Protein AF-A0A1G2BIF2-F1 (afdb_monomer)

Nearest PDB structures (foldseek):
  5l8s-assembly2_D  TM=5.650E-01  e=4.204E-05  Sporosarcina psychrophila
  8qca-assembly1_D  TM=4.267E-01  e=1.981E-03  Saccharomyces cerevisiae
  1sq9-assembly1_A  TM=4.828E-01  e=1.558E-02  Saccharomyces cerevisiae
  8qca-assembly1_C  TM=4.225E-01  e=1.065E-02  Saccharomyces cerevisiae
  8u8b-assembly1_B  TM=2.816E-01  e=3.433E-01  Homo sapiens

Mean predicted aligned error: 4.25 Å

Radius of gyration: 18.84 Å; Cα contacts (8 Å, |Δi|>4): 670; chains: 1; bounding box: 48×39×50 Å

Secondary structure (DSSP, 8-state):
----------GGGT-EEE--SSSS--B-TTS-EEEEEEES--SSPPPTT--EEEEEEETTSTT--EEEEEESS--TTTTT--EEETTTTEEEEEEEETTEEEEEEEETTT--EEEESS--SEE-TTSSEEEE--HHHHHHHSTTTS-SSS--TTTT-SS-SS-EEEEEETTT--EEEEEEHHHHHHTS-HHHHGGGGGS-EEEEEEEEEE-TTSSEEEEEEEEEETTS---TTSEEEEEEETTT--EEEEEES-EEEEEEETTEEEEEETTEEEEEETT--

Structure (mmCIF, N/CA/C/O backbone):
data_AF-A0A1G2BIF2-F1
#
_entry.id   AF-A0A1G2BIF2-F1
#
loop_
_atom_site.group_PDB
_atom_site.id
_atom_site.type_symbol
_atom_site.label_atom_id
_atom_site.label_alt_id
_atom_site.label_comp_id
_atom_site.label_asym_id
_atom_site.label_entity_id
_atom_site.label_seq_id
_atom_site.pdbx_PDB_ins_code
_atom_site.Cartn_x
_atom_site.Cartn_y
_atom_site.Cartn_z
_atom_site.occupancy
_atom_site.B_iso_or_equiv
_atom_site.auth_seq_id
_atom_site.auth_comp_id
_atom_site.auth_asym_id
_atom_site.auth_atom_id
_atom_site.pdbx_PDB_model_num
ATOM 1 N N . MET A 1 1 ? 8.463 20.947 23.575 1.00 77.69 1 MET A N 1
ATOM 2 C CA . MET A 1 1 ? 9.031 19.709 24.151 1.00 77.69 1 MET A CA 1
ATOM 3 C C . MET A 1 1 ? 8.093 18.575 23.771 1.00 77.69 1 MET A C 1
ATOM 5 O O . MET A 1 1 ? 6.897 18.738 23.969 1.00 77.69 1 MET A O 1
ATOM 9 N N . TRP A 1 2 ? 8.586 17.506 23.148 1.00 86.69 2 TRP A N 1
ATOM 10 C CA . TRP A 1 2 ? 7.758 16.339 22.820 1.00 86.69 2 TRP A CA 1
ATOM 11 C C . TRP A 1 2 ? 7.626 15.452 24.060 1.00 86.69 2 TRP A C 1
ATOM 13 O O . TRP A 1 2 ? 8.604 15.290 24.787 1.00 86.69 2 TRP A O 1
ATOM 23 N N . SER A 1 3 ? 6.444 14.888 24.304 1.00 89.75 3 SER A N 1
ATOM 24 C CA . SER A 1 3 ? 6.224 13.888 25.351 1.00 89.75 3 SER A CA 1
ATOM 25 C C . SER A 1 3 ? 5.872 12.543 24.724 1.00 89.75 3 SER A C 1
ATOM 27 O O . SER A 1 3 ? 5.243 12.473 23.668 1.00 89.75 3 SER A O 1
ATOM 29 N N . ILE A 1 4 ? 6.309 11.464 25.368 1.00 91.88 4 ILE A N 1
ATOM 30 C CA . ILE A 1 4 ? 5.980 10.097 24.967 1.00 91.88 4 ILE A CA 1
ATOM 31 C C . ILE A 1 4 ? 4.915 9.587 25.931 1.00 91.88 4 ILE A C 1
ATOM 33 O O . ILE A 1 4 ? 5.113 9.608 27.146 1.00 91.88 4 ILE A O 1
ATOM 37 N N . LYS A 1 5 ? 3.791 9.119 25.387 1.00 91.19 5 LYS A N 1
ATOM 38 C CA . LYS A 1 5 ? 2.694 8.527 26.153 1.00 91.19 5 LYS A CA 1
ATOM 39 C C . LYS A 1 5 ? 2.459 7.100 25.672 1.00 91.19 5 LYS A C 1
ATOM 41 O O . LYS A 1 5 ? 2.207 6.879 24.491 1.00 91.19 5 LYS A O 1
ATOM 46 N N . LYS A 1 6 ? 2.507 6.134 26.591 1.00 92.69 6 LYS A N 1
ATOM 47 C CA . LYS A 1 6 ? 2.018 4.775 26.331 1.00 92.69 6 LYS A CA 1
ATOM 48 C C . LYS A 1 6 ? 0.486 4.811 26.275 1.00 92.69 6 LYS A C 1
ATOM 50 O O . LYS A 1 6 ? -0.129 5.436 27.135 1.00 92.69 6 LYS A O 1
ATOM 55 N N . ILE A 1 7 ? -0.106 4.164 25.273 1.00 93.50 7 ILE A N 1
ATOM 56 C CA . ILE A 1 7 ? -1.569 4.098 25.096 1.00 93.50 7 ILE A CA 1
ATOM 57 C C . ILE A 1 7 ? -2.128 2.675 25.203 1.00 93.50 7 ILE A C 1
ATOM 59 O O . ILE A 1 7 ? -3.317 2.518 25.450 1.00 93.50 7 ILE A O 1
ATOM 63 N N . THR A 1 8 ? -1.278 1.654 25.072 1.00 92.88 8 THR A N 1
ATOM 64 C CA . THR A 1 8 ? -1.656 0.243 25.211 1.00 92.88 8 THR A CA 1
ATOM 65 C C . THR A 1 8 ? -0.560 -0.560 25.906 1.00 92.88 8 THR A C 1
ATOM 67 O O . THR A 1 8 ? 0.633 -0.366 25.647 1.00 92.88 8 THR A O 1
ATOM 70 N N . HIS A 1 9 ? -0.978 -1.531 26.699 1.00 90.81 9 HIS A N 1
ATOM 71 C CA . HIS A 1 9 ? -0.245 -2.694 27.159 1.00 90.81 9 HIS A CA 1
ATOM 72 C C . HIS A 1 9 ? -0.667 -3.901 26.317 1.00 90.81 9 HIS A C 1
ATOM 74 O O . HIS A 1 9 ? -1.662 -3.870 25.596 1.00 90.81 9 HIS A O 1
ATOM 80 N N . GLY A 1 10 ? 0.113 -4.974 26.367 1.00 79.44 10 GLY A N 1
ATOM 81 C CA . GLY A 1 10 ? -0.303 -6.215 25.720 1.00 79.44 10 GLY A CA 1
ATOM 82 C C . GLY A 1 10 ? 0.826 -7.199 25.471 1.00 79.44 10 GLY A C 1
ATOM 83 O O . GLY A 1 10 ? 0.594 -8.400 25.516 1.00 79.44 10 GLY A O 1
ATOM 84 N N . THR A 1 11 ? 2.068 -6.737 25.315 1.00 73.12 11 THR A N 1
ATOM 85 C CA . THR A 1 11 ? 3.225 -7.618 25.078 1.00 73.12 11 THR A CA 1
ATOM 86 C C . THR A 1 11 ? 3.373 -8.698 26.161 1.00 73.12 11 THR A C 1
ATOM 88 O O . THR A 1 11 ? 3.693 -9.838 25.845 1.00 73.12 11 THR A O 1
ATOM 91 N N . GLU A 1 12 ? 3.073 -8.363 27.420 1.00 75.19 12 GLU A N 1
ATOM 92 C CA . GLU A 1 12 ? 3.113 -9.279 28.576 1.00 75.19 12 GLU A CA 1
ATOM 93 C C . GLU A 1 12 ? 1.963 -10.303 28.593 1.00 75.19 12 GLU A C 1
ATOM 95 O O . GLU A 1 12 ? 2.054 -11.330 29.256 1.00 75.19 12 GLU A O 1
ATOM 100 N N . GLN A 1 13 ? 0.893 -10.051 27.836 1.00 82.81 13 GLN A N 1
ATOM 101 C CA . GLN A 1 13 ? -0.296 -10.905 27.728 1.00 82.81 13 GLN A CA 1
ATOM 102 C C . GLN A 1 13 ? -0.389 -11.601 26.362 1.00 82.81 13 GLN A C 1
ATOM 104 O O . GLN A 1 13 ? -1.453 -12.093 25.992 1.00 82.81 13 GLN A O 1
ATOM 109 N N . ASN A 1 14 ? 0.704 -11.620 25.588 1.00 87.06 14 ASN A N 1
ATOM 110 C CA . ASN A 1 14 ? 0.704 -12.047 24.187 1.00 87.06 14 ASN A CA 1
ATOM 111 C C . ASN A 1 14 ? -0.370 -11.312 23.364 1.00 87.06 14 ASN A C 1
ATOM 113 O O . ASN A 1 14 ? -1.122 -11.927 22.620 1.00 87.06 14 ASN A O 1
ATOM 117 N N . GLN A 1 15 ? -0.468 -9.994 23.517 1.00 91.62 15 GLN A N 1
ATOM 118 C CA . GLN A 1 15 ? -1.297 -9.103 22.707 1.00 91.62 15 GLN A CA 1
ATOM 119 C C . GLN A 1 15 ? -0.404 -8.023 22.097 1.00 91.62 15 GLN A C 1
ATOM 121 O O . GLN A 1 15 ? -0.083 -7.009 22.715 1.00 91.62 15 GLN A O 1
ATOM 126 N N . TYR A 1 16 ? 0.042 -8.252 20.871 1.00 93.94 16 TYR A N 1
ATOM 127 C CA . TYR A 1 16 ? 0.935 -7.332 20.180 1.00 93.94 16 TYR A CA 1
ATOM 128 C C . TYR A 1 16 ? 0.113 -6.350 19.358 1.00 93.94 16 TYR A C 1
ATOM 130 O O . TYR A 1 16 ? -0.639 -6.766 18.477 1.00 93.94 16 TYR A O 1
ATOM 138 N N . HIS A 1 17 ? 0.283 -5.059 19.639 1.00 94.50 17 HIS A N 1
ATOM 139 C CA . HIS A 1 17 ? -0.362 -3.965 18.921 1.00 94.50 17 HIS A CA 1
ATOM 140 C C . HIS A 1 17 ? 0.651 -3.265 18.019 1.00 94.50 17 HIS A C 1
ATOM 142 O O . HIS A 1 17 ? 1.748 -2.924 18.464 1.00 94.50 17 HIS A O 1
ATOM 148 N N . TRP A 1 18 ? 0.294 -3.028 16.758 1.00 94.12 18 TRP A N 1
ATOM 149 C CA . TRP A 1 18 ? 1.115 -2.230 15.849 1.00 94.12 18 TRP A CA 1
ATOM 150 C C . TRP A 1 18 ? 0.266 -1.577 14.761 1.00 94.12 18 TRP A C 1
ATOM 152 O O . TRP A 1 18 ? -0.827 -2.034 14.429 1.00 94.12 18 TRP A O 1
ATOM 162 N N . HIS A 1 19 ? 0.797 -0.517 14.164 1.00 92.25 19 HIS A N 1
ATOM 163 C CA . HIS A 1 19 ? 0.352 -0.049 12.857 1.00 92.25 19 HIS A CA 1
ATOM 164 C C . HIS A 1 19 ? 1.461 -0.304 11.839 1.00 92.25 19 HIS A C 1
ATOM 166 O O . HIS A 1 19 ? 2.586 -0.668 12.186 1.00 92.25 19 HIS A O 1
ATOM 172 N N . SER A 1 20 ? 1.144 -0.150 10.563 1.00 84.94 20 SER A N 1
ATOM 173 C CA . SER A 1 20 ? 2.075 -0.483 9.494 1.00 84.94 20 SER A CA 1
ATOM 174 C C . SER A 1 20 ? 2.435 0.723 8.657 1.00 84.94 20 SER A C 1
ATOM 176 O O . SER A 1 20 ? 1.609 1.609 8.474 1.00 84.94 20 SER A O 1
ATOM 178 N N . TYR A 1 21 ? 3.665 0.701 8.140 1.00 79.88 21 TYR A N 1
ATOM 179 C CA . TYR A 1 21 ? 4.260 1.734 7.294 1.00 79.88 21 TYR A CA 1
ATOM 180 C C . TYR A 1 21 ? 4.287 3.163 7.866 1.00 79.88 21 TYR A C 1
ATOM 182 O O . TYR A 1 21 ? 3.562 3.534 8.784 1.00 79.88 21 TYR A O 1
ATOM 190 N N . TYR A 1 22 ? 5.212 3.967 7.347 1.00 72.12 22 TYR A N 1
ATOM 191 C CA . TYR A 1 22 ? 5.455 5.343 7.786 1.00 72.12 22 TYR A CA 1
ATOM 192 C C . TYR A 1 22 ? 4.862 6.320 6.762 1.00 72.12 22 TYR A C 1
ATOM 194 O O . TYR A 1 22 ? 5.584 6.895 5.962 1.00 72.12 22 TYR A O 1
ATOM 202 N N . ASP A 1 23 ? 3.540 6.447 6.702 1.00 82.06 23 ASP A N 1
ATOM 203 C CA . ASP A 1 23 ? 2.821 7.323 5.744 1.00 82.06 23 ASP A CA 1
ATOM 204 C C . ASP A 1 23 ? 1.327 7.010 5.656 1.00 82.06 23 ASP A C 1
ATOM 206 O O . ASP A 1 23 ? 0.583 7.784 5.057 1.00 82.06 23 ASP A O 1
ATOM 210 N N . LEU A 1 24 ? 0.871 5.903 6.242 1.00 90.25 24 LEU A N 1
ATOM 211 C CA . LEU A 1 24 ? -0.554 5.632 6.330 1.00 90.25 24 LEU A CA 1
ATOM 212 C C . LEU A 1 24 ? -1.218 6.588 7.336 1.00 90.25 24 LEU A C 1
ATOM 214 O O . LEU A 1 24 ? -0.700 6.766 8.444 1.00 90.25 24 LEU A O 1
ATOM 218 N N . PRO A 1 25 ? -2.368 7.194 6.991 1.00 93.12 25 PRO A N 1
ATOM 219 C CA . PRO A 1 25 ? -3.141 8.006 7.922 1.00 93.12 25 PRO A CA 1
ATOM 220 C C . PRO A 1 25 ? -3.768 7.103 8.992 1.00 93.12 25 PRO A C 1
ATOM 222 O O . PRO A 1 25 ? -4.869 6.587 8.830 1.00 93.12 25 PRO A O 1
ATOM 225 N N . VAL A 1 26 ? -3.043 6.870 10.088 1.00 95.06 26 VAL A N 1
ATOM 226 C CA . VAL A 1 26 ? -3.487 5.993 11.189 1.00 95.06 26 VAL A CA 1
ATOM 227 C C . VAL A 1 26 ? -4.333 6.712 12.236 1.00 95.06 26 VAL A C 1
ATOM 229 O O . VAL A 1 26 ? -5.011 6.057 13.020 1.00 95.06 26 VAL A O 1
ATOM 232 N N . PHE A 1 27 ? -4.342 8.042 12.223 1.00 95.56 27 PHE A N 1
ATOM 233 C CA . PHE A 1 27 ? -5.193 8.865 13.076 1.00 95.56 27 PHE A CA 1
ATOM 234 C C . PHE A 1 27 ? -6.451 9.315 12.337 1.00 95.56 27 PHE A C 1
ATOM 236 O O . PHE A 1 27 ? -6.392 9.666 11.157 1.00 95.56 27 PHE A O 1
ATOM 243 N N . ASN A 1 28 ? -7.571 9.386 13.056 1.00 96.00 28 ASN A N 1
ATOM 244 C CA . ASN A 1 28 ? -8.731 10.128 12.576 1.00 96.00 28 ASN A CA 1
ATOM 245 C C . ASN A 1 28 ? -8.435 11.640 12.513 1.00 96.00 28 ASN A C 1
ATOM 247 O O . ASN A 1 28 ? -7.448 12.123 13.067 1.00 96.00 28 ASN A O 1
ATOM 251 N N . ALA A 1 29 ? -9.327 12.415 11.887 1.00 93.19 29 ALA A N 1
ATOM 252 C CA . ALA A 1 29 ? -9.141 13.862 11.719 1.00 93.19 29 ALA A CA 1
ATOM 253 C C . ALA A 1 29 ? -8.947 14.621 13.051 1.00 93.19 29 ALA A C 1
ATOM 255 O O . ALA A 1 29 ? -8.199 15.592 13.107 1.00 93.19 29 ALA A O 1
ATOM 256 N N . ALA A 1 30 ? -9.571 14.149 14.136 1.00 94.62 30 ALA A N 1
ATOM 257 C CA . ALA A 1 30 ? -9.435 14.728 15.475 1.00 94.62 30 ALA A CA 1
ATOM 258 C C . ALA A 1 30 ? -8.146 14.308 16.215 1.00 94.62 30 ALA A C 1
ATOM 260 O O . ALA A 1 30 ? -7.927 14.745 17.341 1.00 94.62 30 ALA A O 1
ATOM 261 N N . SER A 1 31 ? -7.302 13.455 15.620 1.00 94.62 31 SER A N 1
ATOM 262 C CA . SER A 1 31 ? -6.091 12.897 16.246 1.00 94.62 31 SER A CA 1
ATOM 263 C C . SER A 1 31 ? -6.343 12.196 17.590 1.00 94.62 31 SER A C 1
ATOM 265 O O . SER A 1 31 ? -5.503 12.213 18.487 1.00 94.62 31 SER A O 1
ATOM 267 N N . GLN A 1 32 ? -7.511 11.570 17.731 1.00 95.56 32 GLN A N 1
ATOM 268 C CA . GLN A 1 32 ? -7.946 10.902 18.959 1.00 95.56 32 GLN A CA 1
ATOM 269 C C . GLN A 1 32 ? -7.968 9.382 18.808 1.00 95.56 32 GLN A C 1
ATOM 271 O O . GLN A 1 32 ? -7.606 8.655 19.729 1.00 95.56 32 GLN A O 1
ATOM 276 N N . LEU A 1 33 ? -8.429 8.907 17.656 1.00 97.50 33 LEU A N 1
ATOM 277 C CA . LEU A 1 33 ? -8.606 7.490 17.386 1.00 97.50 33 LEU A CA 1
ATOM 278 C C . LEU A 1 33 ? -7.486 7.011 16.471 1.00 97.50 33 LEU A C 1
ATOM 280 O O . LEU A 1 33 ? -7.278 7.586 15.400 1.00 97.50 33 LEU A O 1
ATOM 284 N N . VAL A 1 34 ? -6.790 5.957 16.886 1.00 97.12 34 VAL A N 1
ATOM 285 C CA . VAL A 1 34 ? -5.732 5.302 16.115 1.00 97.12 34 VAL A CA 1
ATOM 286 C C . VAL A 1 34 ? -6.252 3.974 15.590 1.00 97.12 34 VAL A C 1
ATOM 288 O O . VAL A 1 34 ? -6.653 3.129 16.385 1.00 97.12 34 VAL A O 1
ATOM 291 N N . VAL A 1 35 ? -6.218 3.766 14.272 1.00 97.69 35 VAL A N 1
ATOM 292 C CA . VAL A 1 35 ? -6.412 2.424 13.707 1.00 97.69 35 VAL A CA 1
ATOM 293 C C . VAL A 1 35 ? -5.124 1.625 13.875 1.00 97.69 35 VAL A C 1
ATOM 295 O O . VAL A 1 35 ? -4.031 2.086 13.536 1.00 97.69 35 VAL A O 1
ATOM 298 N N . ALA A 1 36 ? -5.252 0.417 14.403 1.00 97.06 36 ALA A N 1
ATOM 299 C CA . ALA A 1 36 ? -4.139 -0.479 14.655 1.00 97.06 36 ALA A CA 1
ATOM 300 C C . ALA A 1 36 ? -4.540 -1.937 14.405 1.00 97.06 36 ALA A C 1
ATOM 302 O O . ALA A 1 36 ? -5.689 -2.271 14.109 1.00 97.06 36 ALA A O 1
ATOM 303 N N . GLN A 1 37 ? -3.546 -2.808 14.501 1.00 97.00 37 GLN A N 1
ATOM 304 C CA . GLN A 1 37 ? -3.674 -4.247 14.342 1.00 97.00 37 GLN A CA 1
ATOM 305 C C . GLN A 1 37 ? -3.295 -4.938 15.643 1.00 97.00 37 GLN A C 1
ATOM 307 O O . GLN A 1 37 ? -2.407 -4.457 16.352 1.00 97.00 37 GLN A O 1
ATOM 312 N N . ARG A 1 38 ? -3.945 -6.067 15.935 1.00 96.25 38 ARG A N 1
ATOM 313 C CA . ARG A 1 38 ? -3.646 -6.901 17.101 1.00 96.25 38 ARG A CA 1
ATOM 314 C C . ARG A 1 38 ? -3.470 -8.361 16.713 1.00 96.25 38 ARG A C 1
ATOM 316 O O . ARG A 1 38 ? -4.230 -8.900 15.912 1.00 96.25 38 ARG A O 1
ATOM 323 N N . VAL A 1 39 ? -2.463 -9.004 17.296 1.00 95.75 39 VAL A N 1
ATOM 324 C CA . VAL A 1 39 ? -2.165 -10.429 17.101 1.00 95.75 39 VAL A CA 1
ATOM 325 C C . VAL A 1 39 ? -1.633 -11.036 18.391 1.00 95.75 39 VAL A C 1
ATOM 327 O O . VAL A 1 39 ? -1.097 -10.322 19.238 1.00 95.75 39 VAL A O 1
ATOM 330 N N . ASN A 1 40 ? -1.768 -12.353 18.535 1.00 94.31 40 ASN A N 1
ATOM 331 C CA . ASN A 1 40 ? -1.395 -13.080 19.746 1.00 94.31 40 ASN A CA 1
ATOM 332 C C . ASN A 1 40 ? -0.126 -13.936 19.634 1.00 94.31 40 ASN A C 1
ATOM 334 O O . ASN A 1 40 ? 0.127 -14.806 20.465 1.00 94.31 40 ASN A O 1
ATOM 338 N N . PHE A 1 41 ? 0.682 -13.700 18.604 1.00 92.50 41 PHE A N 1
ATOM 339 C CA . PHE A 1 41 ? 1.951 -14.387 18.399 1.00 92.50 41 PHE A CA 1
ATOM 340 C C . PHE A 1 41 ? 2.985 -13.438 17.790 1.00 92.50 41 PHE A C 1
ATOM 342 O O . PHE A 1 41 ? 2.635 -12.422 17.199 1.00 92.50 41 PHE A O 1
ATOM 349 N N . ALA A 1 42 ? 4.264 -13.790 17.887 1.00 89.81 42 ALA A N 1
ATOM 350 C CA . ALA A 1 42 ? 5.364 -13.036 17.290 1.00 89.81 42 ALA A CA 1
ATOM 351 C C . ALA A 1 42 ? 6.466 -13.983 16.780 1.00 89.81 42 ALA A C 1
ATOM 353 O O . ALA A 1 42 ? 6.373 -15.202 16.923 1.00 89.81 42 ALA A O 1
ATOM 354 N N . ASN A 1 43 ? 7.521 -13.419 16.184 1.00 88.38 43 ASN A N 1
ATOM 355 C CA . ASN A 1 43 ? 8.776 -14.112 15.845 1.00 88.38 43 ASN A CA 1
ATOM 356 C C . ASN A 1 43 ? 8.692 -15.235 14.797 1.00 88.38 43 ASN A C 1
ATOM 358 O O . ASN A 1 43 ? 9.588 -16.069 14.697 1.00 88.38 43 ASN A O 1
ATOM 362 N N . ARG A 1 44 ? 7.661 -15.235 13.952 1.00 92.50 44 ARG A N 1
ATOM 363 C CA . ARG A 1 44 ? 7.578 -16.119 12.781 1.00 92.50 44 ARG A CA 1
ATOM 364 C C . ARG A 1 44 ? 6.923 -15.415 11.607 1.00 92.50 44 ARG A C 1
ATOM 366 O O . ARG A 1 44 ? 6.271 -14.391 11.778 1.00 92.50 44 ARG A O 1
ATOM 373 N N . ARG A 1 45 ? 7.078 -15.960 10.402 1.00 90.69 45 ARG A N 1
ATOM 374 C CA . ARG A 1 45 ? 6.370 -15.436 9.226 1.00 90.69 45 ARG A CA 1
ATOM 375 C C . ARG A 1 45 ? 4.869 -15.745 9.323 1.00 90.69 45 ARG A C 1
ATOM 377 O O . ARG A 1 45 ? 4.532 -16.817 9.834 1.00 90.69 45 ARG A O 1
ATOM 384 N N . PRO A 1 46 ? 3.999 -14.848 8.823 1.00 93.75 46 PRO A N 1
ATOM 385 C CA . PRO A 1 46 ? 2.590 -15.159 8.648 1.00 93.75 46 PRO A CA 1
ATOM 386 C C . PRO A 1 46 ? 2.413 -16.314 7.658 1.00 93.75 46 PRO A C 1
ATOM 388 O O . PRO A 1 46 ? 3.067 -16.342 6.609 1.00 93.75 46 PRO A O 1
ATOM 391 N N . VAL A 1 47 ? 1.538 -17.250 7.998 1.00 95.69 47 VAL A N 1
ATOM 392 C CA . VAL A 1 47 ? 1.038 -18.317 7.127 1.00 95.69 47 VAL A CA 1
ATOM 393 C C . VAL A 1 47 ? -0.385 -17.971 6.668 1.00 95.69 47 VAL A C 1
ATOM 395 O O . VAL A 1 47 ? -1.010 -17.087 7.256 1.00 95.69 47 VAL A O 1
ATOM 398 N N . PRO A 1 48 ? -0.913 -18.606 5.607 1.00 96.06 48 PRO A N 1
ATOM 399 C CA . PRO A 1 48 ? -2.219 -18.248 5.046 1.00 96.06 48 PRO A CA 1
ATOM 400 C C . PRO A 1 48 ? -3.381 -18.244 6.056 1.00 96.06 48 PRO A C 1
ATOM 402 O O . PRO A 1 48 ? -4.322 -17.461 5.914 1.00 96.06 48 PRO A O 1
ATOM 405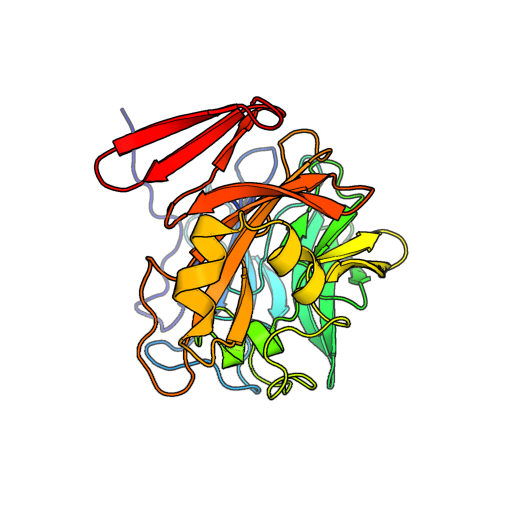 N N . GLU A 1 49 ? -3.335 -19.123 7.052 1.00 95.75 49 GLU A N 1
ATOM 406 C CA . GLU A 1 49 ? -4.384 -19.324 8.053 1.00 95.75 49 GLU A CA 1
ATOM 407 C C . GLU A 1 49 ? -4.346 -18.276 9.171 1.00 95.75 49 GLU A C 1
ATOM 409 O O . GLU A 1 49 ? -5.334 -18.115 9.892 1.00 95.75 49 GLU A O 1
ATOM 414 N N . ASP A 1 50 ? -3.232 -17.551 9.307 1.00 96.69 50 ASP A N 1
ATOM 415 C CA . ASP A 1 50 ? -3.078 -16.557 10.356 1.00 96.69 50 ASP A CA 1
ATOM 416 C C . ASP A 1 50 ? -3.998 -15.368 10.140 1.00 96.69 50 ASP A C 1
ATOM 418 O O . ASP A 1 50 ? -4.057 -14.765 9.063 1.00 96.69 50 ASP A O 1
ATOM 422 N N . LYS A 1 51 ? -4.637 -14.964 11.232 1.00 96.94 51 LYS A N 1
ATOM 423 C CA . LYS A 1 51 ? -5.482 -13.783 11.281 1.00 96.94 51 LYS A CA 1
ATOM 424 C C . LYS A 1 51 ? -4.900 -12.756 12.225 1.00 96.94 51 LYS A C 1
ATOM 426 O O . LYS A 1 51 ? -4.299 -13.095 13.243 1.00 96.94 51 LYS A O 1
ATOM 431 N N . ILE A 1 52 ? -5.166 -11.507 11.897 1.00 97.88 52 ILE A N 1
ATOM 432 C CA . ILE A 1 52 ? -4.980 -10.373 12.789 1.00 97.88 52 ILE A CA 1
ATOM 433 C C . ILE A 1 52 ? -6.323 -9.700 13.003 1.00 97.88 52 ILE A C 1
ATOM 435 O O . ILE A 1 52 ? -7.202 -9.750 12.139 1.00 97.88 52 ILE A O 1
ATOM 439 N N . GLU A 1 53 ? -6.476 -9.055 14.144 1.00 98.19 53 GLU A N 1
ATOM 440 C CA . GLU A 1 53 ? -7.600 -8.166 14.385 1.00 98.19 53 GLU A CA 1
ATOM 441 C C . GLU A 1 53 ? -7.261 -6.771 13.879 1.00 98.19 53 GLU A C 1
ATOM 443 O O . GLU A 1 53 ? -6.125 -6.315 14.012 1.00 98.19 53 GLU A O 1
ATOM 448 N N . ILE A 1 54 ? -8.263 -6.093 13.332 1.00 98.50 54 ILE A N 1
ATOM 449 C CA . ILE A 1 54 ? -8.223 -4.665 13.041 1.00 98.50 54 ILE A CA 1
ATOM 450 C C . ILE A 1 54 ? -9.074 -3.978 14.097 1.00 98.50 54 ILE A C 1
ATOM 452 O O . ILE A 1 54 ? -10.209 -4.394 14.351 1.00 98.50 54 ILE A O 1
ATOM 456 N N . GLY A 1 55 ? -8.528 -2.941 14.718 1.00 97.94 55 GLY A N 1
ATOM 457 C CA . GLY A 1 55 ? -9.209 -2.240 15.792 1.00 97.94 55 GLY A CA 1
ATOM 458 C C . GLY A 1 55 ? -8.809 -0.784 15.923 1.00 97.94 55 GLY A C 1
ATOM 459 O O . GLY A 1 55 ? -7.939 -0.285 15.205 1.00 97.94 55 GLY A O 1
ATOM 460 N N . ILE A 1 56 ? -9.490 -0.114 16.844 1.00 98.06 56 ILE A N 1
ATOM 461 C CA . ILE A 1 56 ? -9.337 1.303 17.144 1.00 98.06 56 ILE A CA 1
ATOM 462 C C . ILE A 1 56 ? -8.916 1.461 18.602 1.00 98.06 56 ILE A C 1
ATOM 464 O O . ILE A 1 56 ? -9.470 0.821 19.495 1.00 98.06 56 ILE A O 1
ATOM 468 N N . ILE A 1 57 ? -7.942 2.338 18.829 1.00 97.62 57 ILE A N 1
ATOM 469 C CA . ILE A 1 57 ? -7.469 2.759 20.148 1.00 97.62 57 ILE A CA 1
ATOM 470 C C . ILE A 1 57 ? -7.842 4.236 20.330 1.00 97.62 57 ILE A C 1
ATOM 472 O O . ILE A 1 57 ? -7.476 5.063 19.493 1.00 97.62 57 ILE A O 1
ATOM 476 N N . ASP A 1 58 ? -8.528 4.593 21.417 1.00 97.38 58 ASP A N 1
ATOM 477 C CA . ASP A 1 58 ? -8.691 5.988 21.848 1.00 97.38 58 ASP A CA 1
ATOM 478 C C . ASP A 1 58 ? -7.475 6.394 22.691 1.00 97.38 58 ASP A C 1
ATOM 480 O O . ASP A 1 58 ? -7.266 5.905 23.801 1.00 97.38 58 ASP A O 1
ATOM 484 N N . VAL A 1 59 ? -6.666 7.335 22.196 1.00 96.06 59 VAL A N 1
A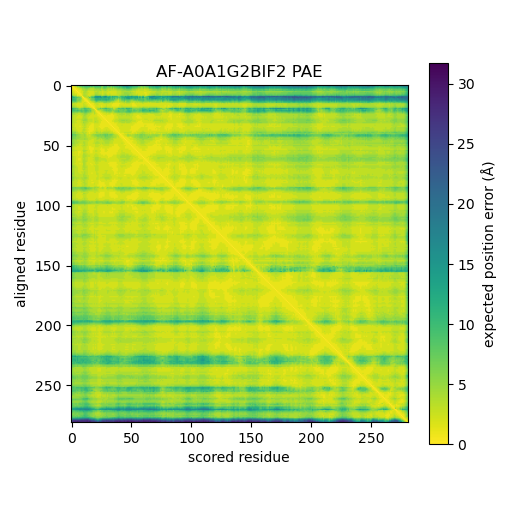TOM 485 C CA . VAL A 1 59 ? -5.424 7.772 22.866 1.00 96.06 59 VAL A CA 1
ATOM 486 C C . VAL A 1 59 ? -5.648 8.433 24.231 1.00 96.06 59 VAL A C 1
ATOM 488 O O . VAL A 1 59 ? -4.693 8.664 24.988 1.00 96.06 59 VAL A O 1
ATOM 491 N N . ARG A 1 60 ? -6.894 8.774 24.568 1.00 95.56 60 ARG A N 1
ATOM 492 C CA . ARG A 1 60 ? -7.279 9.338 25.867 1.00 95.56 60 ARG A CA 1
ATOM 493 C C . ARG A 1 60 ? -7.541 8.247 26.904 1.00 95.56 60 ARG A C 1
ATOM 495 O O . ARG A 1 60 ? -7.400 8.531 28.090 1.00 95.56 60 ARG A O 1
ATOM 502 N N . GLN A 1 61 ? -7.825 7.019 26.473 1.00 96.19 61 GLN A N 1
ATOM 503 C CA . GLN A 1 61 ? -8.122 5.881 27.335 1.00 96.19 61 GLN A CA 1
ATOM 504 C C . GLN A 1 61 ? -7.037 4.805 27.200 1.00 96.19 61 GLN A C 1
ATOM 506 O O . GLN A 1 61 ? -6.927 4.140 26.169 1.00 96.19 61 GLN A O 1
ATOM 511 N N . MET A 1 62 ? -6.250 4.628 28.266 1.00 94.44 62 MET A N 1
ATOM 512 C CA . MET A 1 62 ? -5.249 3.559 28.351 1.00 94.44 62 MET A CA 1
ATOM 513 C C . MET A 1 62 ? -5.913 2.198 28.116 1.00 94.44 62 MET A C 1
ATOM 515 O O . MET A 1 62 ? -6.977 1.934 28.674 1.00 94.44 62 MET A O 1
ATOM 519 N N . ASP A 1 63 ? -5.275 1.359 27.304 1.00 93.25 63 ASP A N 1
ATOM 520 C CA . ASP A 1 63 ? -5.705 -0.012 26.998 1.00 93.25 63 ASP A CA 1
ATOM 521 C C . ASP A 1 63 ? -7.075 -0.114 26.311 1.00 93.25 63 ASP A C 1
ATOM 523 O O . ASP A 1 63 ? -7.681 -1.186 26.273 1.00 93.25 63 ASP A O 1
ATOM 527 N N . SER A 1 64 ? -7.565 0.984 25.725 1.00 95.62 64 SER A N 1
ATOM 528 C CA . SER A 1 64 ? -8.751 0.928 24.874 1.00 95.62 64 SER A CA 1
ATOM 529 C C . SER A 1 64 ? -8.481 0.098 23.618 1.00 95.62 64 SER A C 1
ATOM 531 O O . SER A 1 64 ? -7.452 0.240 22.955 1.00 95.62 64 SER A O 1
ATOM 533 N N . TRP A 1 65 ? -9.425 -0.781 23.290 1.00 96.69 65 TRP A N 1
ATOM 534 C CA . TRP A 1 65 ? -9.406 -1.556 22.059 1.00 96.69 65 TRP A CA 1
ATOM 535 C C . TRP A 1 65 ? -10.827 -1.872 21.612 1.00 96.69 65 TRP A C 1
ATOM 537 O O . TRP A 1 65 ? -11.522 -2.686 22.223 1.00 96.69 65 TRP A O 1
ATOM 547 N N . GLU A 1 66 ? -11.240 -1.261 20.511 1.00 97.25 66 GLU A N 1
ATOM 548 C CA . GLU A 1 66 ? -12.479 -1.590 19.821 1.00 97.25 66 GLU A CA 1
ATOM 549 C C . GLU A 1 66 ? -12.150 -2.407 18.572 1.00 97.25 66 GLU A C 1
ATOM 551 O O . GLU A 1 66 ? -11.551 -1.901 17.624 1.00 97.25 66 GLU A O 1
ATOM 556 N N . LYS A 1 67 ? -12.518 -3.691 18.560 1.00 97.62 67 LYS A N 1
ATOM 557 C CA . LYS A 1 67 ? -12.340 -4.546 17.382 1.00 97.62 67 LYS A CA 1
ATOM 558 C C . LYS A 1 67 ? -13.390 -4.189 16.330 1.00 97.62 67 LYS A C 1
ATOM 560 O O . LYS A 1 67 ? -14.578 -4.366 16.578 1.00 97.62 67 LYS A O 1
ATOM 565 N N . ILE A 1 68 ? -12.940 -3.798 15.139 1.00 97.94 68 ILE A N 1
ATOM 566 C CA . ILE A 1 68 ? -13.814 -3.476 13.997 1.00 97.94 68 ILE A CA 1
ATOM 567 C C . ILE A 1 68 ? -13.790 -4.547 12.903 1.00 97.94 68 ILE A C 1
ATOM 569 O O . ILE A 1 68 ? -14.641 -4.561 12.018 1.00 97.94 68 ILE A O 1
ATOM 573 N N . GLY A 1 69 ? -12.817 -5.459 12.938 1.00 97.81 69 GLY A N 1
ATOM 574 C CA . GLY A 1 69 ? -12.728 -6.527 11.954 1.00 97.81 69 GLY A CA 1
ATOM 575 C C . GLY A 1 69 ? -11.525 -7.438 12.137 1.00 97.81 69 GLY A C 1
ATOM 576 O O . GLY A 1 69 ? -10.803 -7.384 13.133 1.00 97.81 69 GLY A O 1
ATOM 577 N N . GLU A 1 70 ? -11.313 -8.290 11.142 1.00 98.31 70 GLU A N 1
ATOM 578 C CA . GLU A 1 70 ? -10.156 -9.176 11.041 1.00 98.31 70 GLU A CA 1
ATOM 579 C C . GLU A 1 70 ? -9.552 -9.085 9.638 1.00 98.31 70 GLU A C 1
ATOM 581 O O . GLU A 1 70 ? -10.190 -8.601 8.695 1.00 98.31 70 GLU A O 1
ATOM 586 N N . SER A 1 71 ? -8.319 -9.567 9.503 1.00 98.38 71 SER A N 1
ATOM 587 C CA . SER A 1 71 ? -7.665 -9.740 8.213 1.00 98.38 71 SER A CA 1
ATOM 588 C C . SER A 1 71 ? -6.820 -11.007 8.152 1.00 98.38 71 SER A C 1
ATOM 590 O O . SER A 1 71 ? -6.081 -11.325 9.083 1.00 98.38 71 SER A O 1
ATOM 592 N N . ARG A 1 72 ? -6.895 -11.699 7.013 1.00 98.31 72 ARG A N 1
ATOM 593 C CA . ARG A 1 72 ? -5.956 -12.747 6.570 1.00 98.31 72 ARG A CA 1
ATOM 594 C C . ARG A 1 72 ? -4.954 -12.251 5.520 1.00 98.31 72 ARG A C 1
ATOM 596 O O . ARG A 1 72 ? -4.098 -13.012 5.079 1.00 98.31 72 ARG A O 1
ATOM 603 N N . ALA A 1 73 ? -5.061 -10.998 5.086 1.00 97.88 73 ALA A N 1
ATOM 604 C CA . ALA A 1 73 ? -4.190 -10.390 4.083 1.00 97.88 73 ALA A CA 1
ATOM 605 C C . ALA A 1 73 ? -3.263 -9.379 4.754 1.00 97.88 73 ALA A C 1
ATOM 607 O O . ALA A 1 73 ? -3.522 -8.176 4.750 1.00 97.88 73 ALA A O 1
ATOM 608 N N . TRP A 1 74 ? -2.196 -9.881 5.376 1.00 97.38 74 TRP A N 1
ATOM 609 C CA . TRP A 1 74 ? -1.291 -9.042 6.149 1.00 97.38 74 TRP A CA 1
ATOM 610 C C . TRP A 1 74 ? 0.167 -9.505 6.097 1.00 97.38 74 TRP A C 1
ATOM 612 O O . TRP A 1 74 ? 0.491 -10.615 5.670 1.00 97.38 74 TRP A O 1
ATOM 622 N N . SER A 1 75 ? 1.066 -8.619 6.525 1.00 95.88 75 SER A N 1
ATOM 623 C CA . SER A 1 75 ? 2.487 -8.909 6.735 1.00 95.88 75 SER A CA 1
ATOM 624 C C . SER A 1 75 ? 3.031 -8.111 7.919 1.00 95.88 75 SER A C 1
ATOM 626 O O . SER A 1 75 ? 2.421 -7.133 8.332 1.00 95.88 75 SER A O 1
ATOM 628 N N . TRP A 1 76 ? 4.199 -8.457 8.457 1.00 93.56 76 TRP A N 1
ATOM 629 C CA . TRP A 1 76 ? 4.770 -7.680 9.566 1.00 93.56 76 TRP A CA 1
ATOM 630 C C . TRP A 1 76 ? 5.118 -6.239 9.189 1.00 93.56 76 TRP A C 1
ATOM 632 O O . TRP A 1 76 ? 4.976 -5.337 10.005 1.00 93.56 76 TRP A O 1
ATOM 642 N N . GLN A 1 77 ? 5.576 -6.009 7.956 1.00 92.50 77 GLN A N 1
ATOM 643 C CA . GLN A 1 77 ? 6.020 -4.679 7.531 1.00 92.50 77 GLN A CA 1
ATOM 644 C C . GLN A 1 77 ? 4.851 -3.782 7.120 1.00 92.50 77 GLN A C 1
ATOM 646 O O . GLN A 1 77 ? 4.871 -2.584 7.393 1.00 92.50 77 GLN A O 1
ATOM 651 N N . GLN A 1 78 ? 3.855 -4.352 6.438 1.00 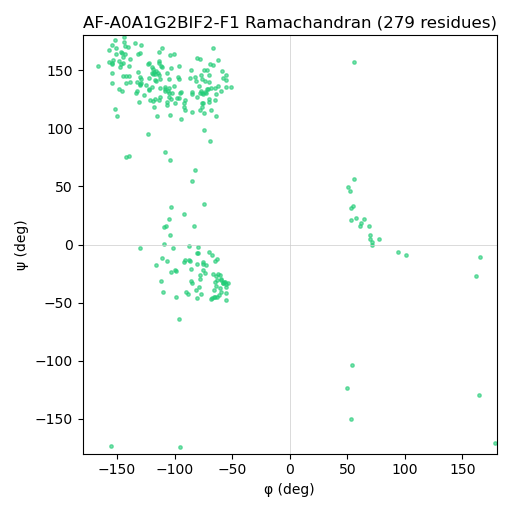93.56 78 GLN A N 1
ATOM 652 C CA . GLN A 1 78 ? 2.745 -3.600 5.839 1.00 93.56 78 GLN A CA 1
ATOM 653 C C . GLN A 1 78 ? 1.399 -3.827 6.520 1.00 93.56 78 GLN A C 1
ATOM 655 O O . GLN A 1 78 ? 0.448 -3.096 6.251 1.00 93.56 78 GLN A O 1
ATOM 660 N N . GLY A 1 79 ? 1.305 -4.823 7.400 1.00 95.94 79 GLY A N 1
ATOM 661 C CA . GLY A 1 79 ? 0.042 -5.197 8.012 1.00 95.94 79 GLY A CA 1
ATOM 662 C C . GLY A 1 79 ? -1.021 -5.461 6.958 1.00 95.94 79 GLY A C 1
ATOM 663 O O . GLY A 1 79 ? 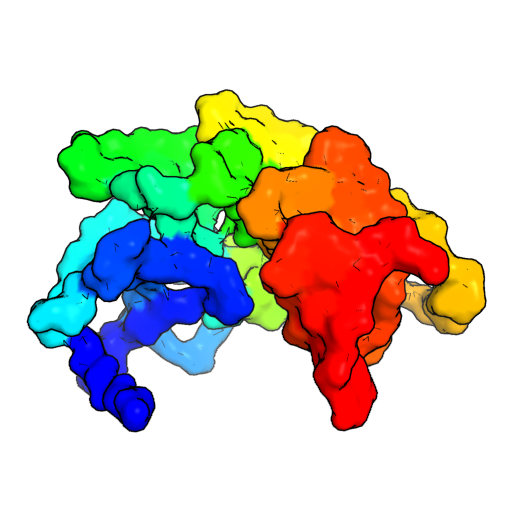-0.703 -5.817 5.823 1.00 95.94 79 GLY A O 1
ATOM 664 N N . ALA A 1 80 ? -2.270 -5.205 7.312 1.00 97.38 80 ALA A N 1
ATOM 665 C CA . ALA A 1 80 ? -3.395 -5.159 6.390 1.00 97.38 80 ALA A CA 1
ATOM 666 C C . ALA A 1 80 ? -3.537 -3.807 5.663 1.00 97.38 80 ALA A C 1
ATOM 668 O O . ALA A 1 80 ? -4.602 -3.528 5.125 1.00 97.38 80 ALA A O 1
ATOM 669 N N . MET A 1 81 ? -2.517 -2.935 5.661 1.00 97.06 81 MET A N 1
ATOM 670 C CA . MET A 1 81 ? -2.614 -1.565 5.118 1.00 97.06 81 MET A CA 1
ATOM 671 C C . MET A 1 81 ? -3.795 -0.760 5.698 1.00 97.06 81 MET A C 1
ATOM 673 O O . MET A 1 81 ? -4.388 0.078 5.014 1.00 97.06 81 MET A O 1
ATOM 677 N N . ALA A 1 82 ? -4.141 -1.039 6.961 1.00 97.56 82 ALA A N 1
ATOM 678 C CA . ALA A 1 82 ? -5.254 -0.411 7.657 1.00 97.56 82 ALA A CA 1
ATOM 679 C C . ALA A 1 82 ? -5.000 1.092 7.837 1.00 97.56 82 ALA A C 1
ATOM 681 O O . ALA A 1 82 ? -3.970 1.487 8.387 1.00 97.56 82 ALA A O 1
ATOM 682 N N . GLN A 1 83 ? -5.927 1.920 7.361 1.00 97.00 83 GLN A N 1
ATOM 683 C CA . GLN A 1 83 ? -5.793 3.376 7.369 1.00 97.00 83 GLN A CA 1
ATOM 684 C C . GLN A 1 83 ? -7.159 4.070 7.374 1.00 97.00 83 GLN A C 1
ATOM 686 O O . GLN A 1 83 ? -8.155 3.516 6.902 1.00 97.00 83 GLN A O 1
ATOM 691 N N . TRP A 1 84 ? -7.205 5.298 7.881 1.00 96.81 84 TRP A N 1
ATOM 692 C CA . TRP A 1 84 ? -8.371 6.165 7.762 1.00 96.81 84 TRP A CA 1
ATOM 693 C C . TRP A 1 84 ? -8.499 6.710 6.343 1.00 96.81 84 TRP A C 1
ATOM 695 O O . TRP A 1 84 ? -7.522 7.118 5.719 1.00 96.81 84 TRP A O 1
ATOM 705 N N . VAL A 1 85 ? -9.729 6.795 5.853 1.00 95.44 85 VAL A N 1
ATOM 706 C CA . VAL A 1 85 ? -10.053 7.654 4.718 1.00 95.44 85 VAL A CA 1
ATOM 707 C C . VAL A 1 85 ? -10.141 9.082 5.254 1.00 95.44 85 VAL A C 1
ATOM 709 O O . VAL A 1 85 ? -10.978 9.370 6.117 1.00 95.44 85 VAL A O 1
ATOM 712 N N . ALA A 1 86 ? -9.240 9.953 4.795 1.00 90.19 86 ALA A N 1
ATOM 713 C CA . ALA A 1 86 ? -9.038 11.271 5.389 1.00 90.19 86 ALA A CA 1
ATOM 714 C C . ALA A 1 86 ? -10.338 12.090 5.449 1.00 90.19 86 ALA A C 1
ATOM 716 O O . ALA A 1 86 ? -11.169 12.042 4.547 1.00 90.19 86 ALA A O 1
ATOM 717 N N . ASN A 1 87 ? -10.513 12.838 6.542 1.00 88.31 87 ASN A N 1
ATOM 718 C CA . ASN A 1 87 ? -11.695 13.669 6.806 1.00 88.31 87 ASN A CA 1
ATOM 719 C C . ASN A 1 87 ? -13.040 12.910 6.810 1.00 88.31 87 ASN A C 1
ATOM 721 O O . ASN A 1 87 ? -14.094 13.518 6.642 1.00 88.31 87 ASN A O 1
ATOM 725 N N . THR A 1 88 ? -13.024 11.594 7.039 1.00 93.81 88 THR A N 1
ATOM 726 C CA . THR A 1 88 ? -14.235 10.778 7.206 1.00 93.81 88 THR A CA 1
ATOM 727 C C . THR A 1 88 ? -14.169 9.929 8.477 1.00 93.81 88 THR A C 1
ATOM 729 O O . THR A 1 88 ? -13.119 9.799 9.104 1.00 93.81 88 THR A O 1
ATOM 732 N N . ASN A 1 89 ? -15.287 9.282 8.821 1.00 96.31 89 ASN A N 1
ATOM 733 C CA . ASN A 1 89 ? -15.354 8.260 9.874 1.00 96.31 89 ASN A CA 1
ATOM 734 C C . ASN A 1 89 ? -15.132 6.841 9.327 1.00 96.31 89 ASN A C 1
ATOM 736 O O . ASN A 1 89 ? -15.684 5.877 9.850 1.00 96.31 89 ASN A O 1
ATOM 740 N N . THR A 1 90 ? -14.413 6.711 8.212 1.00 97.56 90 THR A N 1
ATOM 741 C CA . THR A 1 90 ? -14.255 5.440 7.506 1.00 97.56 90 THR A CA 1
ATOM 742 C C . THR A 1 90 ? -12.824 4.939 7.570 1.00 97.56 90 THR A C 1
ATOM 744 O O . THR A 1 90 ? -11.884 5.687 7.314 1.00 97.56 90 THR A O 1
ATOM 747 N N . ILE A 1 91 ? -12.673 3.651 7.852 1.00 98.12 91 ILE A N 1
ATOM 748 C CA . ILE A 1 91 ? -11.405 2.927 7.842 1.00 98.12 91 ILE A CA 1
ATOM 749 C C . ILE A 1 91 ? -11.428 1.921 6.693 1.00 98.12 91 ILE A C 1
ATOM 751 O O . ILE A 1 91 ? -12.462 1.316 6.404 1.00 98.12 91 ILE A O 1
ATOM 755 N N . ILE A 1 92 ? -10.287 1.744 6.034 1.00 98.31 92 ILE A N 1
ATOM 756 C CA . ILE A 1 92 ? -10.084 0.749 4.984 1.00 98.31 92 ILE A CA 1
ATOM 757 C C . ILE A 1 92 ? -8.891 -0.142 5.319 1.00 98.31 92 ILE A C 1
ATOM 759 O O . ILE A 1 92 ? -7.866 0.352 5.785 1.00 98.31 92 ILE A O 1
ATOM 763 N N . TRP A 1 93 ? -9.021 -1.449 5.096 1.00 98.56 93 TRP A N 1
ATOM 764 C CA . TRP A 1 93 ? -7.936 -2.423 5.246 1.00 98.56 93 TRP A CA 1
ATOM 765 C C . TRP A 1 93 ? -8.096 -3.581 4.264 1.00 98.56 93 TRP A C 1
ATOM 767 O O . TRP A 1 93 ? -9.197 -3.876 3.805 1.00 98.56 93 TRP A O 1
ATOM 777 N N . ASN A 1 94 ? -7.001 -4.267 3.965 1.00 98.56 94 ASN A N 1
ATOM 778 C CA . ASN A 1 94 ? -6.989 -5.448 3.115 1.00 98.56 94 ASN A CA 1
ATOM 779 C C . ASN A 1 94 ? -7.382 -6.696 3.892 1.00 98.56 94 ASN A C 1
ATOM 781 O O . ASN A 1 94 ? -6.990 -6.869 5.042 1.00 98.56 94 ASN A O 1
ATOM 785 N N . ASP A 1 95 ? -8.098 -7.606 3.246 1.00 98.56 95 ASP A N 1
ATOM 786 C CA . ASP A 1 95 ? -8.419 -8.932 3.767 1.00 98.56 95 ASP A CA 1
ATOM 787 C C . ASP A 1 95 ? -8.332 -9.975 2.641 1.00 98.56 95 ASP A C 1
ATOM 789 O O . ASP A 1 95 ? -8.161 -9.643 1.467 1.00 98.56 95 ASP A O 1
ATOM 793 N N . ARG A 1 96 ? -8.396 -11.256 3.000 1.00 98.12 96 ARG A N 1
ATOM 794 C CA . ARG A 1 96 ? -8.495 -12.372 2.067 1.00 98.12 96 ARG A CA 1
ATOM 795 C C . ARG A 1 96 ? -9.803 -13.107 2.318 1.00 98.12 96 ARG A C 1
ATOM 797 O O . ARG A 1 96 ? -10.004 -13.662 3.399 1.00 98.12 96 ARG A O 1
ATOM 804 N N . VAL A 1 97 ? -10.660 -13.119 1.303 1.00 95.94 97 VAL A N 1
ATOM 805 C CA . VAL A 1 97 ? -11.892 -13.910 1.270 1.00 95.94 97 VAL A CA 1
ATOM 806 C C . VAL A 1 97 ? -11.710 -14.958 0.183 1.00 95.94 97 VAL A C 1
ATOM 808 O O . VAL A 1 97 ? -11.340 -14.628 -0.943 1.00 95.94 97 VAL A O 1
ATOM 811 N N . ASP A 1 98 ? -11.882 -16.224 0.554 1.00 92.25 98 ASP A N 1
ATOM 812 C CA . ASP A 1 98 ? -11.578 -17.372 -0.297 1.00 92.25 98 ASP A CA 1
ATOM 813 C C . ASP A 1 98 ? -10.167 -17.263 -0.907 1.00 92.25 98 ASP A C 1
ATOM 815 O O . ASP A 1 98 ? -9.173 -17.112 -0.187 1.00 92.25 98 ASP A O 1
ATOM 819 N N . ASN A 1 99 ? -10.064 -17.313 -2.235 1.00 93.88 99 ASN A N 1
ATOM 820 C CA . ASN A 1 99 ? -8.806 -17.198 -2.966 1.00 93.88 99 ASN A CA 1
ATOM 821 C C . ASN A 1 99 ? -8.616 -15.809 -3.602 1.00 93.88 99 ASN A C 1
ATOM 823 O O . ASN A 1 99 ? -8.014 -15.695 -4.669 1.00 93.88 99 ASN A O 1
ATOM 827 N N . GLN A 1 100 ? -9.139 -14.755 -2.968 1.00 96.50 100 GLN A N 1
ATOM 828 C CA . GLN A 1 100 ? -9.034 -13.382 -3.456 1.00 96.50 100 GLN A CA 1
ATOM 829 C C . GLN A 1 100 ? -8.624 -12.416 -2.340 1.00 96.50 100 GLN A C 1
ATOM 831 O O . GLN A 1 100 ? -9.212 -12.383 -1.257 1.00 96.50 100 GLN A O 1
ATOM 836 N N . PHE A 1 101 ? -7.612 -11.590 -2.617 1.00 98.50 101 PHE A N 1
ATOM 837 C CA . PHE A 1 101 ? -7.336 -10.414 -1.798 1.00 98.50 101 PHE A CA 1
ATOM 838 C C . PHE A 1 101 ? -8.338 -9.311 -2.140 1.00 98.50 101 PHE A C 1
ATOM 840 O O . PHE A 1 101 ? -8.572 -9.013 -3.310 1.00 98.50 101 PHE A O 1
ATOM 847 N N . ILE A 1 102 ? -8.920 -8.710 -1.112 1.00 98.56 102 ILE A N 1
ATOM 848 C CA . ILE A 1 102 ? -9.936 -7.660 -1.199 1.00 98.56 102 ILE A CA 1
ATOM 849 C C . ILE A 1 102 ? -9.582 -6.538 -0.225 1.00 98.56 102 ILE A C 1
ATOM 851 O O . ILE A 1 102 ? -8.670 -6.688 0.591 1.00 98.56 102 ILE A O 1
ATOM 855 N N . ALA A 1 103 ? -10.319 -5.434 -0.268 1.00 98.69 103 ALA A N 1
ATOM 856 C CA . ALA A 1 103 ? -10.316 -4.441 0.797 1.00 98.69 103 ALA A CA 1
ATOM 857 C C . ALA A 1 103 ? -11.704 -4.322 1.431 1.00 98.69 103 ALA A C 1
ATOM 859 O O . ALA A 1 103 ? -12.730 -4.389 0.755 1.00 98.69 103 ALA A O 1
ATOM 860 N N . ARG A 1 104 ? -11.738 -4.153 2.749 1.00 98.50 104 ARG A N 1
ATOM 861 C CA . ARG A 1 104 ? -12.934 -3.830 3.525 1.00 98.50 104 ARG A CA 1
ATOM 862 C C . ARG A 1 104 ? -12.924 -2.345 3.821 1.00 98.50 104 ARG A C 1
ATOM 864 O O . ARG A 1 104 ? -11.890 -1.811 4.209 1.00 98.50 104 ARG A O 1
ATOM 871 N N . ARG A 1 105 ? -14.074 -1.699 3.670 1.00 97.69 105 ARG A N 1
ATOM 872 C CA . ARG A 1 105 ? -14.304 -0.302 4.034 1.00 97.69 105 ARG A CA 1
ATOM 873 C C . ARG A 1 105 ? -15.389 -0.269 5.103 1.00 97.69 105 ARG A C 1
ATOM 875 O O . ARG A 1 105 ? -16.466 -0.805 4.874 1.00 97.69 105 ARG A O 1
ATOM 882 N N . HIS A 1 106 ? -15.108 0.325 6.255 1.00 98.19 106 HIS A N 1
ATOM 883 C CA . HIS A 1 106 ? -15.995 0.318 7.417 1.00 98.19 106 HIS A CA 1
ATOM 884 C C . HIS A 1 106 ? -16.164 1.725 7.981 1.00 98.19 106 HIS A C 1
ATOM 886 O O . HIS A 1 106 ? -15.178 2.373 8.332 1.00 98.19 106 HIS A O 1
ATOM 892 N N . ASN A 1 107 ? -17.405 2.197 8.067 1.00 97.69 107 ASN A N 1
ATOM 893 C CA . ASN A 1 107 ? -17.738 3.452 8.727 1.00 97.69 107 ASN A CA 1
ATOM 894 C C . ASN A 1 107 ? -18.072 3.188 10.197 1.00 97.69 107 ASN A C 1
ATOM 896 O O . ASN A 1 107 ? -19.046 2.504 10.496 1.00 97.69 107 ASN A O 1
ATOM 900 N N . ILE A 1 108 ? -17.290 3.773 11.101 1.00 97.06 108 ILE A N 1
ATOM 901 C CA . ILE A 1 108 ? -17.369 3.481 12.538 1.00 97.06 108 ILE A CA 1
ATOM 902 C C . ILE A 1 108 ? -18.578 4.129 13.227 1.00 97.06 108 ILE A C 1
ATOM 904 O O . ILE A 1 108 ? -18.944 3.738 14.325 1.00 97.06 108 ILE A O 1
ATOM 908 N N . VAL A 1 109 ? -19.211 5.124 12.595 1.00 96.25 109 VAL A N 1
ATOM 909 C CA . VAL A 1 109 ? -20.400 5.796 13.146 1.00 96.25 109 VAL A CA 1
ATOM 910 C C . VAL A 1 109 ? -21.672 5.075 12.721 1.00 96.25 109 VAL A C 1
ATOM 912 O O . VAL A 1 109 ? -22.582 4.907 13.524 1.00 96.25 109 VAL A O 1
ATOM 915 N N . THR A 1 110 ? -21.754 4.655 11.457 1.00 97.12 110 THR A N 1
ATOM 916 C CA . THR A 1 110 ? -22.954 3.986 10.929 1.00 97.12 110 THR A CA 1
ATOM 917 C C . THR A 1 110 ? -22.899 2.466 11.050 1.00 97.12 110 THR A C 1
ATOM 919 O O . THR A 1 110 ? -23.912 1.804 10.838 1.00 97.12 110 THR A O 1
ATOM 922 N N . GLY A 1 111 ? -21.720 1.896 11.312 1.00 95.94 111 GLY A N 1
ATOM 923 C CA . GLY A 1 111 ? -21.465 0.456 11.263 1.00 95.94 111 GLY A CA 1
ATOM 924 C C . GLY A 1 111 ? -21.455 -0.129 9.845 1.00 95.94 111 GLY A C 1
ATOM 925 O O . GLY A 1 111 ? -21.229 -1.327 9.674 1.00 95.94 111 GLY A O 1
ATOM 926 N N . GLN A 1 112 ? -21.688 0.686 8.808 1.00 96.69 112 GLN A N 1
ATOM 927 C CA . GLN A 1 112 ? -21.758 0.211 7.430 1.00 96.69 112 GLN A CA 1
ATOM 928 C C . GLN A 1 112 ? -20.404 -0.350 6.989 1.00 96.69 112 GLN A C 1
ATOM 930 O O . GLN A 1 112 ? -19.378 0.325 7.091 1.00 96.69 112 GLN A O 1
ATOM 935 N N . GLN A 1 113 ? -20.416 -1.564 6.436 1.00 96.19 113 GLN A N 1
ATOM 936 C CA . GLN A 1 113 ? -19.240 -2.196 5.855 1.00 96.19 113 GLN A CA 1
ATOM 937 C C . GLN A 1 113 ? -19.486 -2.556 4.390 1.00 96.19 113 GLN A C 1
ATOM 939 O O . GLN A 1 113 ? -20.493 -3.179 4.059 1.00 96.19 113 GLN A O 1
ATOM 944 N N . THR A 1 114 ? -18.539 -2.215 3.521 1.00 96.38 114 THR A N 1
ATOM 945 C CA . THR A 1 114 ? -18.535 -2.614 2.111 1.00 96.38 114 THR A CA 1
ATOM 946 C C . THR A 1 114 ? -17.250 -3.356 1.758 1.00 96.38 114 THR A C 1
ATOM 948 O O . THR A 1 114 ? -16.217 -3.216 2.422 1.00 96.38 114 THR A O 1
ATOM 951 N N . ILE A 1 115 ? -17.326 -4.185 0.718 1.00 97.75 115 ILE A N 1
ATOM 952 C CA . ILE A 1 115 ? -16.187 -4.917 0.164 1.00 97.75 115 ILE A CA 1
ATOM 953 C C . ILE A 1 115 ? -15.825 -4.295 -1.180 1.00 97.75 115 ILE A C 1
ATOM 955 O O . ILE A 1 115 ? -16.688 -4.061 -2.021 1.00 97.75 115 ILE A O 1
ATOM 959 N N . ILE A 1 116 ? -14.534 -4.068 -1.372 1.00 98.38 116 ILE A N 1
ATOM 960 C CA . ILE A 1 116 ? -13.919 -3.680 -2.634 1.00 98.38 116 ILE A CA 1
ATOM 961 C C . ILE A 1 116 ? -13.183 -4.926 -3.138 1.00 98.38 116 ILE A C 1
ATOM 963 O O . ILE A 1 116 ? -12.301 -5.414 -2.426 1.00 98.38 116 ILE A O 1
ATOM 967 N N . PRO A 1 117 ? -13.509 -5.466 -4.327 1.00 97.31 117 PRO A N 1
ATOM 968 C CA . PRO A 1 117 ? -12.969 -6.731 -4.836 1.00 97.31 117 PRO A CA 1
ATOM 969 C C . PRO A 1 117 ? -11.510 -6.617 -5.327 1.00 97.31 117 PRO A C 1
ATOM 971 O O . PRO A 1 117 ? -11.110 -7.253 -6.300 1.00 97.31 117 PRO A O 1
ATOM 974 N N . TYR A 1 118 ? -10.705 -5.790 -4.661 1.00 98.19 118 TYR A N 1
ATOM 975 C CA . TYR A 1 118 ? -9.295 -5.564 -4.940 1.00 98.19 118 TYR A CA 1
ATOM 976 C C . TYR A 1 118 ? -8.595 -5.090 -3.656 1.00 98.19 118 TYR A C 1
ATOM 978 O O . TYR A 1 118 ? -9.174 -4.269 -2.939 1.00 98.19 118 TYR A O 1
ATOM 986 N N . PRO A 1 119 ? -7.375 -5.559 -3.331 1.00 98.12 119 PRO A N 1
ATOM 987 C CA . PRO A 1 119 ? -6.638 -5.014 -2.197 1.00 98.12 119 PRO A CA 1
ATOM 988 C C . PRO A 1 119 ? -6.190 -3.589 -2.518 1.00 98.12 119 PRO A C 1
ATOM 990 O O . PRO A 1 119 ? -6.010 -3.246 -3.682 1.00 98.12 119 PRO A O 1
ATOM 993 N N . ILE A 1 120 ? -5.957 -2.763 -1.510 1.00 98.12 120 ILE A N 1
ATOM 994 C CA . ILE A 1 120 ? -5.575 -1.361 -1.645 1.00 98.12 120 ILE A CA 1
ATOM 995 C C . ILE A 1 120 ? -4.245 -1.112 -0.936 1.00 98.12 120 ILE A C 1
ATOM 997 O O . ILE A 1 120 ? -4.008 -1.555 0.185 1.00 98.12 120 ILE A O 1
ATOM 1001 N N . TYR A 1 121 ? -3.352 -0.404 -1.616 1.00 97.12 121 TYR A N 1
ATOM 1002 C CA . TYR A 1 121 ? -2.059 0.020 -1.094 1.00 97.12 121 TYR A CA 1
ATOM 1003 C C . TYR A 1 121 ? -2.110 1.473 -0.604 1.00 97.12 121 TYR A C 1
ATOM 1005 O O . TYR A 1 121 ? -1.619 1.784 0.473 1.00 97.12 121 TYR A O 1
ATOM 1013 N N . ALA A 1 122 ? -2.706 2.377 -1.380 1.00 96.00 122 ALA A N 1
ATOM 1014 C CA . ALA A 1 122 ? -2.813 3.795 -1.033 1.00 96.00 122 ALA A CA 1
ATOM 1015 C C . ALA A 1 122 ? -4.185 4.337 -1.421 1.00 96.00 122 ALA A C 1
ATOM 1017 O O . ALA A 1 122 ? -4.791 3.829 -2.362 1.00 96.00 122 ALA A O 1
ATOM 1018 N N . VAL A 1 123 ? -4.648 5.374 -0.726 1.00 96.88 123 VAL A N 1
ATOM 1019 C CA . VAL A 1 123 ? -5.964 5.998 -0.926 1.00 96.88 123 VAL A CA 1
ATOM 1020 C C . VAL A 1 123 ? -5.794 7.507 -1.080 1.00 96.88 123 VAL A C 1
ATOM 1022 O O . VAL A 1 123 ? -4.966 8.105 -0.392 1.00 96.88 123 VAL A O 1
ATOM 1025 N N . THR A 1 124 ? -6.525 8.121 -2.010 1.00 96.12 124 THR A N 1
ATOM 1026 C CA . THR A 1 124 ? -6.566 9.583 -2.151 1.00 96.12 124 THR A CA 1
ATOM 1027 C C . THR A 1 124 ? -7.238 10.227 -0.937 1.00 96.12 124 THR A C 1
ATOM 1029 O O . THR A 1 124 ? -8.055 9.603 -0.265 1.00 96.12 124 THR A O 1
ATOM 1032 N N . ALA A 1 125 ? -6.921 11.491 -0.640 1.00 92.00 125 ALA A N 1
ATOM 1033 C CA . ALA A 1 125 ? -7.456 12.174 0.543 1.00 92.00 125 ALA A CA 1
ATOM 1034 C C . ALA A 1 125 ? -8.996 12.275 0.555 1.00 92.00 125 ALA A C 1
ATOM 1036 O O . ALA A 1 125 ? -9.606 12.263 1.616 1.00 92.00 125 ALA A O 1
ATOM 1037 N N . ASP A 1 126 ? -9.628 12.338 -0.616 1.00 93.25 126 ASP A N 1
ATOM 1038 C CA . ASP A 1 126 ? -11.087 12.343 -0.775 1.00 93.25 126 ASP A CA 1
ATOM 1039 C C . ASP A 1 126 ? -11.724 10.939 -0.685 1.00 93.25 126 ASP A C 1
ATOM 1041 O O . ASP A 1 126 ? -12.947 10.807 -0.689 1.00 93.25 126 ASP A O 1
ATOM 1045 N N . GLY A 1 127 ? -10.916 9.875 -0.623 1.00 95.19 127 GLY A N 1
ATOM 1046 C CA . GLY A 1 127 ? -11.390 8.497 -0.545 1.00 95.19 127 GLY A CA 1
ATOM 1047 C C . GLY A 1 127 ? -12.077 7.972 -1.803 1.00 95.19 127 GLY A C 1
ATOM 1048 O O . GLY A 1 127 ? -12.785 6.966 -1.715 1.00 95.19 127 GLY A O 1
ATOM 1049 N N . SER A 1 128 ? -11.912 8.635 -2.951 1.00 96.00 128 SER A N 1
ATOM 1050 C CA . SER A 1 128 ? -12.551 8.228 -4.208 1.00 96.00 128 SER A CA 1
ATOM 1051 C C . SER A 1 128 ? -11.749 7.161 -4.959 1.00 96.00 128 SER A C 1
ATOM 1053 O O . SER A 1 128 ? -12.326 6.277 -5.597 1.00 96.00 128 SER A O 1
ATOM 1055 N N . VAL A 1 129 ? -10.417 7.202 -4.856 1.00 98.19 129 VAL A N 1
ATOM 1056 C CA . VAL A 1 129 ? -9.508 6.363 -5.644 1.00 98.19 129 VAL A CA 1
ATOM 1057 C C . VAL A 1 129 ? -8.492 5.669 -4.747 1.00 98.19 129 VAL A C 1
ATOM 1059 O O . VAL A 1 129 ? -7.898 6.265 -3.849 1.00 98.19 129 VAL A O 1
ATOM 1062 N N . GLY A 1 130 ? -8.243 4.396 -5.041 1.00 98.06 130 GLY A N 1
ATOM 1063 C CA . GLY A 1 130 ? -7.139 3.630 -4.490 1.00 98.06 130 GLY A CA 1
ATOM 1064 C C . GLY A 1 130 ? -6.087 3.291 -5.541 1.00 98.06 130 GLY A C 1
ATOM 1065 O O . GLY A 1 130 ? -6.387 3.163 -6.729 1.00 98.06 130 GLY A O 1
ATOM 1066 N N . LEU A 1 131 ? -4.850 3.093 -5.095 1.00 98.44 131 LEU A N 1
ATOM 1067 C CA . LEU A 1 131 ? -3.823 2.391 -5.861 1.00 98.44 131 LEU A CA 1
ATOM 1068 C C . LEU A 1 131 ? -3.579 1.019 -5.264 1.00 98.44 131 LEU A C 1
ATOM 1070 O O . LEU A 1 131 ? -3.642 0.841 -4.049 1.00 98.44 131 LEU A O 1
ATOM 1074 N N . SER A 1 132 ? -3.238 0.068 -6.119 1.00 98.44 132 SER A N 1
ATOM 1075 C CA . SER A 1 132 ? -2.930 -1.297 -5.734 1.00 98.44 132 SER A CA 1
ATOM 1076 C C . SER A 1 132 ? -1.803 -1.897 -6.570 1.00 98.44 132 SER A C 1
ATOM 1078 O O . SER A 1 132 ? -1.333 -1.311 -7.548 1.00 98.44 132 SER A O 1
ATOM 1080 N N . LEU A 1 133 ? -1.349 -3.067 -6.133 1.00 97.88 133 LEU A N 1
ATOM 1081 C CA . LEU A 1 133 ? -0.320 -3.893 -6.740 1.00 97.88 133 LEU A CA 1
ATOM 1082 C C . LEU A 1 133 ? -0.575 -5.371 -6.425 1.00 97.88 133 LEU A C 1
ATOM 1084 O O . LEU A 1 133 ? -1.363 -5.712 -5.542 1.00 97.88 133 LEU A O 1
ATOM 1088 N N . ASN A 1 134 ? 0.149 -6.261 -7.095 1.00 97.75 134 ASN A N 1
ATOM 1089 C CA . ASN A 1 134 ? 0.093 -7.691 -6.816 1.00 97.75 134 ASN A CA 1
ATOM 1090 C C . ASN A 1 134 ? 0.828 -8.050 -5.509 1.00 97.75 134 ASN A C 1
ATOM 1092 O O . ASN A 1 134 ? 2.054 -8.214 -5.462 1.00 97.75 134 ASN A O 1
ATOM 1096 N N . PHE A 1 135 ? 0.060 -8.196 -4.425 1.00 97.62 135 PHE A N 1
ATOM 1097 C CA . PHE A 1 135 ? 0.584 -8.576 -3.111 1.00 97.62 135 PHE A CA 1
ATOM 1098 C C . PHE A 1 135 ? 1.153 -10.004 -3.070 1.00 97.62 135 PHE A C 1
ATOM 1100 O O . PHE A 1 135 ? 2.064 -10.254 -2.275 1.00 97.62 135 PHE A O 1
ATOM 1107 N N . SER A 1 136 ? 0.702 -10.916 -3.940 1.00 96.94 136 SER A N 1
ATOM 1108 C CA . SER A 1 136 ? 1.273 -12.267 -4.077 1.00 96.94 136 SER A CA 1
ATOM 1109 C C . SER A 1 136 ? 2.685 -12.203 -4.655 1.00 96.94 136 SER A C 1
ATOM 1111 O O . SER A 1 136 ? 3.627 -12.780 -4.103 1.00 96.94 136 SER A O 1
ATOM 1113 N N . ARG A 1 137 ? 2.869 -11.420 -5.727 1.00 96.62 137 ARG A N 1
ATOM 1114 C CA . ARG A 1 137 ? 4.188 -11.160 -6.315 1.00 96.62 137 ARG A CA 1
ATOM 1115 C C . ARG A 1 137 ? 5.106 -10.479 -5.320 1.00 96.62 137 ARG A C 1
ATOM 1117 O O . ARG A 1 137 ? 6.268 -10.864 -5.183 1.00 96.62 137 ARG A O 1
ATOM 1124 N N . LEU A 1 138 ? 4.591 -9.490 -4.591 1.00 95.88 138 LEU A N 1
ATOM 1125 C CA . LEU A 1 138 ? 5.360 -8.813 -3.557 1.00 95.88 138 LEU A CA 1
ATOM 1126 C C . LEU A 1 138 ? 5.807 -9.786 -2.459 1.00 95.88 138 LEU A C 1
ATOM 1128 O O . LEU A 1 138 ? 6.944 -9.687 -2.003 1.00 95.88 138 LEU A O 1
ATOM 1132 N N . ASN A 1 139 ? 4.969 -10.756 -2.082 1.00 95.06 139 ASN A N 1
ATOM 1133 C CA . ASN A 1 139 ? 5.329 -11.777 -1.100 1.00 95.06 139 ASN A CA 1
ATOM 1134 C C . ASN A 1 139 ? 6.453 -12.685 -1.618 1.00 95.06 139 ASN A C 1
ATOM 1136 O O . ASN A 1 139 ? 7.437 -12.915 -0.917 1.00 95.06 139 ASN A O 1
ATOM 1140 N N . GLY A 1 140 ? 6.359 -13.138 -2.872 1.00 92.81 140 GLY A N 1
ATOM 1141 C CA . GLY A 1 140 ? 7.392 -13.968 -3.499 1.00 92.81 140 GLY A CA 1
ATOM 1142 C C . GLY A 1 140 ? 8.722 -13.234 -3.710 1.00 92.81 140 GLY A C 1
ATOM 1143 O O . GLY A 1 140 ? 9.798 -13.805 -3.509 1.00 92.81 140 GLY A O 1
ATOM 1144 N N . MET A 1 141 ? 8.674 -11.953 -4.089 1.00 93.00 141 MET A N 1
ATOM 1145 C CA . MET A 1 141 ? 9.865 -11.155 -4.406 1.00 93.00 141 MET A CA 1
ATOM 1146 C C . MET A 1 141 ? 10.504 -10.502 -3.177 1.00 93.00 141 MET A C 1
ATOM 1148 O O . MET A 1 141 ? 11.725 -10.336 -3.133 1.00 93.00 141 MET A O 1
ATOM 1152 N N . ARG A 1 142 ? 9.709 -10.155 -2.163 1.00 91.38 142 ARG A N 1
ATOM 1153 C CA . ARG A 1 142 ? 10.160 -9.518 -0.920 1.00 91.38 142 ARG A CA 1
ATOM 1154 C C . ARG A 1 142 ? 9.366 -10.073 0.279 1.00 91.38 142 ARG A C 1
ATOM 1156 O O . ARG A 1 142 ? 8.495 -9.375 0.807 1.00 91.38 142 ARG A O 1
ATOM 1163 N N . PRO A 1 143 ? 9.667 -11.309 0.727 1.00 88.62 143 PRO A N 1
ATOM 1164 C CA . PRO A 1 143 ? 8.978 -11.931 1.856 1.00 88.62 143 PRO A CA 1
ATOM 1165 C C . PRO A 1 143 ? 8.933 -11.015 3.083 1.00 88.62 143 PRO A C 1
ATOM 1167 O O . PRO A 1 143 ? 9.931 -10.380 3.427 1.00 88.62 143 PRO A O 1
ATOM 1170 N N . GLY A 1 144 ? 7.767 -10.939 3.726 1.00 90.25 144 GLY A N 1
ATOM 1171 C CA . GLY A 1 144 ? 7.504 -10.035 4.853 1.00 90.25 144 GLY A CA 1
ATOM 1172 C C . GLY A 1 144 ? 6.872 -8.691 4.473 1.00 90.25 144 GLY A C 1
ATOM 1173 O O . GLY A 1 144 ? 6.501 -7.949 5.377 1.00 90.25 144 GLY A O 1
ATOM 1174 N N . TYR A 1 145 ? 6.727 -8.395 3.175 1.00 93.69 145 TYR A N 1
ATOM 1175 C CA . TYR A 1 145 ? 6.024 -7.208 2.670 1.00 93.69 145 TYR A CA 1
ATOM 1176 C C . TYR A 1 145 ? 4.719 -7.531 1.935 1.00 93.69 145 TYR A C 1
ATOM 1178 O O . TYR A 1 145 ? 3.824 -6.697 1.946 1.00 93.69 145 TYR A O 1
ATOM 1186 N N . GLY A 1 146 ? 4.621 -8.676 1.257 1.00 95.25 146 GLY A N 1
ATOM 1187 C CA . GLY A 1 146 ? 3.384 -9.107 0.598 1.00 95.25 146 GLY A CA 1
ATOM 1188 C C . GLY A 1 146 ? 2.553 -10.043 1.469 1.00 95.25 146 GLY A C 1
ATOM 1189 O O . GLY A 1 146 ? 2.904 -10.294 2.619 1.00 95.25 146 GLY A O 1
ATOM 1190 N N . TYR A 1 147 ? 1.471 -10.576 0.907 1.00 97.12 147 TYR A N 1
ATOM 1191 C CA . TYR A 1 147 ? 0.504 -11.393 1.641 1.00 97.12 147 TYR A CA 1
ATOM 1192 C C . TYR A 1 147 ? 0.640 -12.882 1.330 1.00 97.12 147 TYR A C 1
ATOM 1194 O O . TYR A 1 147 ? 0.915 -13.283 0.197 1.00 97.12 147 TYR A O 1
ATOM 1202 N N . ALA A 1 148 ? 0.458 -13.708 2.359 1.00 95.31 148 ALA A N 1
ATOM 1203 C CA . ALA A 1 148 ? 0.405 -15.156 2.227 1.00 95.31 148 ALA A CA 1
ATOM 1204 C C . ALA A 1 148 ? -0.981 -15.623 1.745 1.00 95.31 148 ALA A C 1
ATOM 1206 O O . ALA A 1 148 ? -1.979 -14.918 1.879 1.00 95.31 148 ALA A O 1
ATOM 1207 N N . GLY A 1 149 ? -1.039 -16.841 1.207 1.00 94.81 149 GLY A N 1
ATOM 1208 C CA . GLY A 1 149 ? -2.294 -17.544 0.922 1.00 94.81 149 GLY A CA 1
ATOM 1209 C C . GLY A 1 149 ? -2.775 -17.524 -0.520 1.00 94.81 149 GLY A C 1
ATOM 1210 O O . GLY A 1 149 ? -3.682 -18.284 -0.834 1.00 94.81 149 GLY A O 1
ATOM 1211 N N . ILE A 1 150 ? -2.157 -16.730 -1.396 1.00 95.75 150 ILE A N 1
ATOM 1212 C CA . ILE A 1 150 ? -2.416 -16.757 -2.841 1.00 95.75 150 ILE A CA 1
ATOM 1213 C C . ILE A 1 150 ? -1.070 -16.775 -3.570 1.00 95.75 150 ILE A C 1
ATOM 1215 O O . ILE A 1 150 ? -0.167 -16.000 -3.248 1.00 95.75 150 ILE A O 1
ATOM 1219 N N . SER A 1 151 ? -0.912 -17.679 -4.536 1.00 92.56 151 SER A N 1
ATOM 1220 C CA . SER A 1 151 ? 0.286 -17.758 -5.378 1.00 92.56 151 SER A CA 1
ATOM 1221 C C . SER A 1 151 ? 0.293 -16.668 -6.452 1.00 92.56 151 SER A C 1
ATOM 1223 O O . SER A 1 151 ? -0.751 -16.324 -6.999 1.00 92.56 151 SER A O 1
ATOM 1225 N N . ASP A 1 152 ? 1.474 -16.152 -6.802 1.00 91.94 152 ASP A N 1
ATOM 1226 C CA . ASP A 1 152 ? 1.630 -15.244 -7.946 1.00 91.94 152 ASP A CA 1
ATOM 1227 C C . ASP A 1 152 ? 1.527 -16.024 -9.268 1.00 91.94 152 ASP A C 1
ATOM 1229 O O . ASP A 1 152 ? 2.417 -16.814 -9.589 1.00 91.94 152 ASP A O 1
ATOM 1233 N N . ALA A 1 153 ? 0.470 -15.781 -10.049 1.00 85.00 153 ALA A N 1
ATOM 1234 C CA . ALA A 1 153 ? 0.273 -16.400 -11.364 1.00 85.00 153 ALA A CA 1
ATOM 1235 C C . ALA A 1 153 ? 1.400 -16.053 -12.358 1.00 85.00 153 ALA A C 1
ATOM 1237 O O . ALA A 1 153 ? 1.721 -16.846 -13.243 1.00 85.00 153 ALA A O 1
ATOM 1238 N N . SER A 1 154 ? 2.064 -14.909 -12.162 1.00 83.31 154 SER A N 1
ATOM 1239 C CA . SER A 1 154 ? 3.146 -14.410 -13.016 1.00 83.31 154 SER A CA 1
ATOM 1240 C C . SER A 1 154 ? 4.533 -14.580 -12.378 1.00 83.31 154 SER A C 1
ATOM 1242 O O . SER A 1 154 ? 5.494 -13.914 -12.782 1.00 83.31 154 SER A O 1
ATOM 1244 N N . ALA A 1 155 ? 4.686 -15.506 -11.419 1.00 83.50 155 ALA A N 1
ATOM 1245 C CA . ALA A 1 155 ? 5.923 -15.702 -10.647 1.00 83.50 155 ALA A CA 1
ATOM 1246 C C . ALA A 1 155 ? 7.173 -15.945 -11.513 1.00 83.50 155 ALA A C 1
ATOM 1248 O O . ALA A 1 155 ? 8.275 -15.514 -11.165 1.00 83.50 155 ALA A O 1
ATOM 1249 N N . LEU A 1 156 ? 7.011 -16.617 -12.657 1.00 85.69 156 LEU A N 1
ATOM 1250 C CA . LEU A 1 156 ? 8.104 -16.930 -13.584 1.00 85.69 156 LEU A CA 1
ATOM 1251 C C . LEU A 1 156 ? 8.371 -15.820 -14.612 1.00 85.69 156 LEU A C 1
ATOM 1253 O O . LEU A 1 156 ? 9.426 -15.812 -15.256 1.00 85.69 156 LEU A O 1
ATOM 1257 N N . GLN A 1 157 ? 7.461 -14.855 -14.748 1.00 94.94 157 GLN A N 1
ATOM 1258 C CA . GLN A 1 157 ? 7.635 -13.728 -15.652 1.00 94.94 157 GLN A CA 1
ATOM 1259 C C . GLN A 1 157 ? 8.530 -12.666 -15.010 1.00 94.94 157 GLN A C 1
ATOM 1261 O O . GLN A 1 157 ? 8.284 -12.174 -13.906 1.00 94.94 157 GLN A O 1
ATOM 1266 N N . ARG A 1 158 ? 9.587 -12.262 -15.721 1.00 95.69 158 ARG A N 1
ATOM 1267 C CA . ARG A 1 158 ? 10.528 -11.242 -15.227 1.00 95.69 158 ARG A CA 1
ATOM 1268 C C . ARG A 1 158 ? 9.877 -9.868 -15.127 1.00 95.69 158 ARG A C 1
ATOM 1270 O O . ARG A 1 158 ? 10.079 -9.167 -14.137 1.00 95.69 158 ARG A O 1
ATOM 1277 N N . ARG A 1 159 ? 9.146 -9.497 -16.180 1.00 96.25 159 ARG A N 1
ATOM 1278 C CA . ARG A 1 159 ? 8.489 -8.202 -16.364 1.00 96.25 159 ARG A CA 1
ATOM 1279 C C . ARG A 1 159 ? 7.104 -8.427 -16.987 1.00 96.25 159 ARG A C 1
ATOM 1281 O O . ARG A 1 159 ? 6.989 -8.287 -18.201 1.00 96.25 159 ARG A O 1
ATOM 1288 N N . PRO A 1 160 ? 6.118 -8.887 -16.204 1.00 97.31 160 PRO A N 1
ATOM 1289 C CA . PRO A 1 160 ? 4.764 -9.102 -16.706 1.00 97.31 160 PRO A CA 1
ATOM 1290 C C . PRO A 1 160 ? 4.160 -7.812 -17.280 1.00 97.31 160 PRO A C 1
ATOM 1292 O O . PRO A 1 160 ? 4.413 -6.719 -16.765 1.00 97.31 160 PRO A O 1
ATOM 1295 N N . ALA A 1 161 ? 3.388 -7.955 -18.357 1.00 97.56 161 ALA A N 1
ATOM 1296 C CA . ALA A 1 161 ? 2.610 -6.872 -18.968 1.00 97.56 161 ALA A CA 1
ATOM 1297 C C . ALA A 1 161 ? 1.187 -6.779 -18.381 1.00 97.56 161 ALA A C 1
ATOM 1299 O O . ALA A 1 161 ? 0.501 -5.782 -18.566 1.00 97.56 161 ALA A O 1
ATOM 1300 N N . ASP A 1 162 ? 0.769 -7.810 -17.651 1.00 96.75 162 ASP A N 1
ATOM 1301 C CA . ASP A 1 162 ? -0.533 -7.984 -17.008 1.00 96.75 162 ASP A CA 1
ATOM 1302 C C . ASP A 1 162 ? -0.487 -7.761 -15.484 1.00 96.75 162 ASP A C 1
ATOM 1304 O O . ASP A 1 162 ? -1.466 -8.002 -14.787 1.00 96.75 162 ASP A O 1
ATOM 1308 N N . ASP A 1 163 ? 0.640 -7.280 -14.9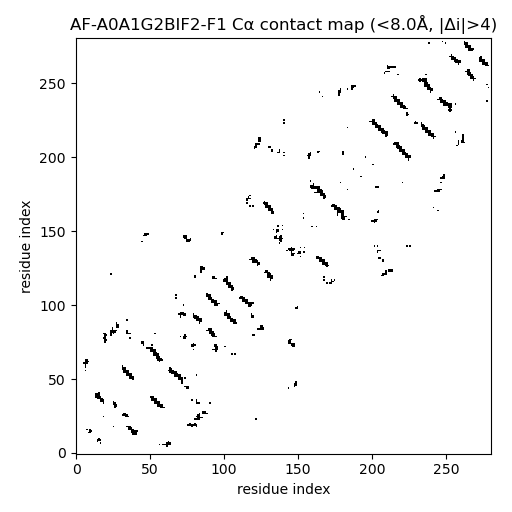54 1.00 97.56 163 ASP A N 1
ATOM 1309 C CA . ASP A 1 163 ? 0.822 -6.946 -13.541 1.00 97.56 163 ASP A CA 1
ATOM 1310 C C . ASP A 1 163 ? 1.625 -5.648 -13.405 1.00 97.56 163 ASP A C 1
ATOM 1312 O O . ASP A 1 163 ? 2.530 -5.371 -14.193 1.00 97.56 163 ASP A O 1
ATOM 1316 N N . GLY A 1 164 ? 1.303 -4.845 -12.394 1.00 97.88 164 GLY A N 1
ATOM 1317 C CA . GLY A 1 164 ? 1.910 -3.553 -12.131 1.00 97.88 164 GLY A CA 1
ATOM 1318 C C . GLY A 1 164 ? 1.092 -2.719 -11.159 1.00 97.88 164 GLY A C 1
ATOM 1319 O O . GLY A 1 164 ? 0.776 -3.163 -10.056 1.00 97.88 164 GLY A O 1
ATOM 1320 N N . ILE A 1 165 ? 0.822 -1.478 -11.551 1.00 98.69 165 ILE A N 1
ATOM 1321 C CA . ILE A 1 165 ? 0.116 -0.486 -10.746 1.00 98.69 165 ILE A CA 1
ATOM 1322 C C . ILE A 1 165 ? -1.332 -0.429 -11.207 1.00 98.69 165 ILE A C 1
ATOM 1324 O O . ILE A 1 165 ? -1.620 -0.116 -12.365 1.00 98.69 165 ILE A O 1
ATOM 1328 N N . TRP A 1 166 ? -2.235 -0.691 -10.275 1.00 98.69 166 TRP A N 1
ATOM 1329 C CA . TRP A 1 166 ? -3.667 -0.715 -10.519 1.00 98.69 166 TRP A CA 1
ATOM 1330 C C . TRP A 1 166 ? -4.318 0.495 -9.877 1.00 98.69 166 TRP A C 1
ATOM 1332 O O . TRP A 1 166 ? -4.076 0.781 -8.707 1.00 98.69 166 TRP A O 1
ATOM 1342 N N . ARG A 1 167 ? -5.166 1.187 -10.631 1.00 98.62 167 ARG A N 1
ATOM 1343 C CA . ARG A 1 167 ? -6.050 2.231 -10.122 1.00 98.62 167 ARG A CA 1
ATOM 1344 C C . ARG A 1 167 ? -7.415 1.627 -9.856 1.00 98.62 167 ARG A C 1
ATOM 1346 O O . ARG A 1 167 ? -7.995 1.026 -10.756 1.00 98.62 167 ARG A O 1
ATOM 1353 N N . VAL A 1 168 ? -7.922 1.806 -8.647 1.00 98.69 168 VAL A N 1
ATOM 1354 C CA . VAL A 1 168 ? -9.190 1.236 -8.193 1.00 98.69 168 VAL A CA 1
ATOM 1355 C C . VAL A 1 168 ? -10.149 2.369 -7.873 1.00 98.69 168 VAL A C 1
ATOM 1357 O O . VAL A 1 168 ? -9.821 3.257 -7.089 1.00 98.69 168 VAL A O 1
ATOM 1360 N N . ASP A 1 169 ? -11.326 2.352 -8.479 1.00 98.06 169 ASP A N 1
ATOM 1361 C CA . ASP A 1 169 ? -12.431 3.206 -8.056 1.00 98.06 169 ASP A CA 1
ATOM 1362 C C . ASP A 1 169 ? -13.040 2.620 -6.774 1.00 98.06 169 ASP A C 1
ATOM 1364 O O . ASP A 1 169 ? -13.516 1.485 -6.769 1.00 98.06 169 ASP A O 1
ATOM 1368 N N . LEU A 1 170 ? -12.995 3.365 -5.667 1.00 97.19 170 LEU A N 1
ATOM 1369 C CA . LEU A 1 170 ? -13.391 2.842 -4.353 1.00 97.19 170 LEU A CA 1
ATOM 1370 C C . LEU A 1 170 ? -14.909 2.816 -4.135 1.00 97.19 170 LEU A C 1
ATOM 1372 O O . LEU A 1 170 ? -15.366 2.288 -3.120 1.00 97.19 170 LEU A O 1
ATOM 1376 N N . SER A 1 171 ? -15.689 3.391 -5.054 1.00 95.06 171 SER A N 1
ATOM 1377 C CA . SER A 1 171 ? -17.153 3.356 -5.012 1.00 95.06 171 SER A CA 1
ATOM 1378 C C . SER A 1 171 ? -17.713 2.146 -5.758 1.00 95.06 171 SER A C 1
ATOM 1380 O O . SER A 1 171 ? -18.629 1.489 -5.271 1.00 95.06 171 SER A O 1
ATOM 1382 N N . THR A 1 172 ? -17.124 1.816 -6.908 1.00 96.50 172 THR A N 1
ATOM 1383 C CA . THR A 1 172 ? -17.574 0.723 -7.785 1.00 96.50 172 THR A CA 1
ATOM 1384 C C . THR A 1 172 ? -16.762 -0.556 -7.611 1.00 96.50 172 THR A C 1
ATOM 1386 O O . THR A 1 172 ? -17.225 -1.637 -7.964 1.00 96.50 172 THR A O 1
ATOM 1389 N N . GLY A 1 173 ? -15.536 -0.448 -7.098 1.00 97.12 173 GLY A N 1
ATOM 1390 C CA . GLY A 1 173 ? -14.590 -1.555 -7.013 1.00 97.12 173 GLY A CA 1
ATOM 1391 C C . GLY A 1 173 ? -13.890 -1.901 -8.327 1.00 97.12 173 GLY A C 1
ATOM 1392 O O . GLY A 1 173 ? -13.127 -2.866 -8.367 1.00 97.12 173 GLY A O 1
ATOM 1393 N N . VAL A 1 174 ? -14.115 -1.133 -9.3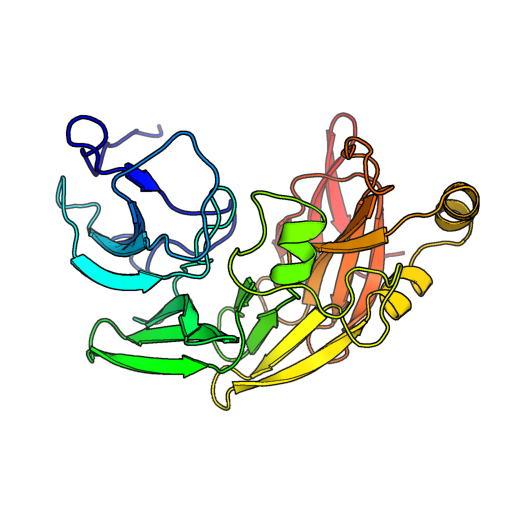99 1.00 98.12 174 VAL A N 1
ATOM 1394 C CA . VAL A 1 174 ? -13.484 -1.372 -10.702 1.00 98.12 174 VAL A CA 1
ATOM 1395 C C . VAL A 1 174 ? -11.992 -1.052 -10.626 1.00 98.12 174 VAL A C 1
ATOM 1397 O O . VAL A 1 174 ? -11.598 0.073 -10.314 1.00 98.12 174 VAL A O 1
ATOM 1400 N N . ALA A 1 175 ? -11.160 -2.041 -10.956 1.00 98.38 175 ALA A N 1
ATOM 1401 C CA . ALA A 1 175 ? -9.709 -1.914 -11.025 1.00 98.38 175 ALA A CA 1
ATOM 1402 C C . ALA A 1 175 ? -9.226 -1.849 -12.482 1.00 98.38 175 ALA A C 1
ATOM 1404 O O . ALA A 1 175 ? -9.629 -2.651 -13.323 1.00 98.38 175 ALA A O 1
ATOM 1405 N N . LYS A 1 176 ? -8.320 -0.914 -12.776 1.00 98.44 176 LYS A N 1
ATOM 1406 C CA . LYS A 1 176 ? -7.688 -0.733 -14.088 1.00 98.44 176 LYS A CA 1
ATOM 1407 C C . LYS A 1 176 ? -6.170 -0.738 -13.946 1.00 98.44 176 LYS A C 1
ATOM 1409 O O . LYS A 1 176 ? -5.627 0.033 -13.158 1.00 98.44 176 LYS A O 1
ATOM 1414 N N . LEU A 1 177 ? -5.480 -1.559 -14.736 1.00 98.56 177 LEU A N 1
ATOM 1415 C CA . LEU A 1 177 ? -4.022 -1.507 -14.852 1.00 98.56 177 LEU A CA 1
ATOM 1416 C C . LEU A 1 177 ? -3.636 -0.203 -15.562 1.00 98.56 177 LEU A C 1
ATOM 1418 O O . LEU A 1 177 ? -4.015 0.007 -16.713 1.00 98.56 177 LEU A O 1
ATOM 1422 N N . ILE A 1 178 ? -2.927 0.685 -14.863 1.00 98.44 178 ILE A N 1
ATOM 1423 C CA . ILE A 1 178 ? -2.513 1.990 -15.407 1.00 98.44 178 ILE A CA 1
ATOM 1424 C C . ILE A 1 178 ? -1.035 2.016 -15.810 1.00 98.44 178 ILE A C 1
ATOM 1426 O O . ILE A 1 178 ? -0.653 2.808 -16.662 1.00 98.44 178 ILE A O 1
ATOM 1430 N N . ALA A 1 179 ? -0.207 1.145 -15.229 1.00 98.25 179 ALA A N 1
ATOM 1431 C CA . ALA A 1 179 ? 1.186 0.972 -15.629 1.00 98.25 179 ALA A CA 1
ATOM 1432 C C . ALA A 1 179 ? 1.649 -0.453 -15.325 1.00 98.25 179 ALA A C 1
ATOM 1434 O O . ALA A 1 179 ? 1.704 -0.844 -14.156 1.00 98.25 179 ALA A O 1
ATOM 1435 N N . SER A 1 180 ? 2.002 -1.230 -16.350 1.00 98.44 180 SER A N 1
ATOM 1436 C CA . SER A 1 180 ? 2.533 -2.579 -16.143 1.00 98.44 180 SER A CA 1
ATOM 1437 C C . SER A 1 180 ? 4.001 -2.554 -15.711 1.00 98.44 180 SER A C 1
ATOM 1439 O O . SER A 1 180 ? 4.742 -1.602 -15.962 1.00 98.44 180 SER A O 1
ATOM 1441 N N . ILE A 1 181 ? 4.474 -3.635 -15.095 1.00 98.25 181 ILE A N 1
ATOM 1442 C CA . ILE A 1 181 ? 5.891 -3.826 -14.768 1.00 98.25 181 ILE A CA 1
ATOM 1443 C C . ILE A 1 181 ? 6.753 -3.755 -16.037 1.00 98.25 181 ILE A C 1
ATOM 1445 O O . ILE A 1 181 ? 7.897 -3.296 -15.957 1.00 98.25 181 ILE A O 1
ATOM 1449 N N . ALA A 1 182 ? 6.240 -4.208 -17.184 1.00 97.69 182 ALA A N 1
ATOM 1450 C CA . ALA A 1 182 ? 6.903 -4.061 -18.473 1.00 97.69 182 ALA A CA 1
ATOM 1451 C C . ALA A 1 182 ? 7.024 -2.587 -18.899 1.00 97.69 182 ALA A C 1
ATOM 1453 O O . ALA A 1 182 ? 8.123 -2.162 -19.262 1.00 97.69 182 ALA A O 1
ATOM 1454 N N . ASP A 1 183 ? 5.956 -1.796 -18.770 1.00 97.06 183 ASP A N 1
ATOM 1455 C CA . ASP A 1 183 ? 5.950 -0.370 -19.129 1.00 97.06 183 ASP A CA 1
ATOM 1456 C C . ASP A 1 183 ? 6.920 0.429 -18.259 1.00 97.06 183 ASP A C 1
ATOM 1458 O O . ASP A 1 183 ? 7.738 1.192 -18.774 1.00 97.06 183 ASP A O 1
ATOM 1462 N N . LEU A 1 184 ? 6.914 0.190 -16.943 1.00 97.69 184 LEU A N 1
ATOM 1463 C CA . LEU A 1 184 ? 7.822 0.852 -15.998 1.00 97.69 184 LEU A CA 1
ATOM 1464 C C . LEU A 1 184 ? 9.298 0.590 -16.319 1.00 97.69 184 LEU A C 1
ATOM 1466 O O . LEU A 1 184 ? 10.153 1.432 -16.066 1.00 97.69 184 LEU A O 1
ATOM 1470 N N . TYR A 1 185 ? 9.632 -0.563 -16.902 1.00 96.81 185 TYR A N 1
ATOM 1471 C CA . TYR A 1 185 ? 11.001 -0.818 -17.346 1.00 96.81 185 TYR A CA 1
ATOM 1472 C C . TYR A 1 185 ? 11.421 0.127 -18.480 1.00 96.81 185 TYR A C 1
ATOM 1474 O O . TYR A 1 185 ? 12.594 0.490 -18.581 1.00 96.81 185 TYR A O 1
ATOM 1482 N N . THR A 1 186 ? 10.481 0.533 -19.338 1.00 95.31 186 THR A N 1
ATOM 1483 C CA . THR A 1 186 ? 10.759 1.430 -20.467 1.00 95.31 186 THR A CA 1
ATOM 1484 C C . THR A 1 186 ? 10.998 2.872 -20.030 1.00 95.31 186 THR A C 1
ATOM 1486 O O . THR A 1 186 ? 11.744 3.576 -20.707 1.00 95.31 186 THR A O 1
ATOM 1489 N N . THR A 1 187 ? 10.469 3.283 -18.870 1.00 94.81 187 THR A N 1
ATOM 1490 C CA . THR A 1 187 ? 10.679 4.629 -18.310 1.00 94.81 187 THR A CA 1
ATOM 1491 C C . THR A 1 187 ? 12.073 4.813 -17.708 1.00 94.81 187 THR A C 1
ATOM 1493 O O . THR A 1 187 ? 12.479 5.938 -17.426 1.00 94.81 187 THR A O 1
ATOM 1496 N N . ILE A 1 188 ? 12.812 3.723 -17.472 1.00 95.81 188 ILE A N 1
ATOM 1497 C CA . ILE A 1 188 ? 14.169 3.779 -16.921 1.00 95.81 188 ILE A CA 1
ATOM 1498 C C . ILE A 1 188 ? 15.147 4.230 -18.020 1.00 95.81 188 ILE A C 1
ATOM 1500 O O . ILE A 1 188 ? 15.166 3.615 -19.092 1.00 95.81 188 ILE A O 1
ATOM 1504 N N . PRO A 1 189 ? 16.003 5.242 -17.769 1.00 95.00 189 PRO A N 1
ATOM 1505 C CA . PRO A 1 189 ? 16.992 5.691 -18.742 1.00 95.00 189 PRO A CA 1
ATOM 1506 C C . PRO A 1 189 ? 17.902 4.559 -19.233 1.00 95.00 189 PRO A C 1
ATOM 1508 O O . PRO A 1 189 ? 18.267 3.659 -18.472 1.00 95.00 189 PRO A O 1
ATOM 1511 N N . LEU A 1 190 ? 18.318 4.623 -20.502 1.00 94.19 190 LEU A N 1
ATOM 1512 C CA . LEU A 1 190 ? 19.104 3.559 -21.136 1.00 94.19 190 LEU A CA 1
ATOM 1513 C C . LEU A 1 190 ? 20.390 3.231 -20.360 1.00 94.19 190 LEU A C 1
ATOM 1515 O O . LEU A 1 190 ? 20.686 2.061 -20.139 1.00 94.19 190 LEU A O 1
ATOM 1519 N N . TRP A 1 191 ? 21.105 4.246 -19.871 1.00 92.81 191 TRP A N 1
ATOM 1520 C CA . TRP A 1 191 ? 22.340 4.076 -19.099 1.00 92.81 191 TRP A CA 1
ATOM 1521 C C . TRP A 1 191 ? 22.136 3.331 -17.768 1.00 92.81 191 TRP A C 1
ATOM 1523 O O . TRP A 1 191 ? 23.020 2.590 -17.353 1.00 92.81 191 TRP A O 1
ATOM 1533 N N . GLN A 1 192 ? 20.959 3.446 -17.138 1.00 93.94 192 GLN A N 1
ATOM 1534 C CA . GLN A 1 192 ? 20.585 2.640 -15.966 1.00 93.94 192 GLN A CA 1
ATOM 1535 C C . GLN A 1 192 ? 20.156 1.220 -16.359 1.00 93.94 192 GLN A C 1
ATOM 1537 O O . GLN A 1 192 ? 20.317 0.281 -15.584 1.00 93.94 192 GLN A O 1
ATOM 1542 N N . ARG A 1 193 ? 19.597 1.032 -17.561 1.00 92.56 193 ARG A N 1
ATOM 1543 C CA . ARG A 1 193 ? 19.127 -0.277 -18.045 1.00 92.56 193 ARG A CA 1
ATOM 1544 C C . ARG A 1 193 ? 20.246 -1.182 -18.541 1.00 92.56 193 ARG A C 1
ATOM 1546 O O . ARG A 1 193 ? 20.141 -2.392 -18.348 1.00 92.56 193 ARG A O 1
ATOM 1553 N N . LEU A 1 194 ? 21.275 -0.628 -19.184 1.00 92.12 194 LEU A N 1
ATOM 1554 C CA . LEU A 1 194 ? 22.362 -1.404 -19.793 1.00 92.12 194 LEU A CA 1
ATOM 1555 C C . LEU A 1 194 ? 23.053 -2.347 -18.787 1.00 92.12 194 LEU A C 1
ATOM 1557 O O . LEU A 1 194 ? 23.121 -3.542 -19.078 1.00 92.12 194 LEU A O 1
ATOM 1561 N N . PRO A 1 195 ? 23.448 -1.907 -17.572 1.00 90.38 195 PRO A N 1
ATOM 1562 C CA . PRO A 1 195 ? 24.048 -2.804 -16.581 1.00 90.38 195 PRO A CA 1
ATOM 1563 C C . PRO A 1 195 ? 23.109 -3.927 -16.116 1.00 90.38 195 PRO A C 1
ATOM 1565 O O . PRO A 1 195 ? 23.557 -4.993 -15.699 1.00 90.38 195 PRO A O 1
ATOM 1568 N N . LEU A 1 196 ? 21.789 -3.720 -16.193 1.00 90.69 196 LEU A N 1
ATOM 1569 C CA . LEU A 1 196 ? 20.802 -4.715 -15.767 1.00 90.69 196 LEU A CA 1
ATOM 1570 C C . LEU A 1 196 ? 20.651 -5.865 -16.765 1.00 90.69 196 LEU A C 1
ATOM 1572 O O . LEU A 1 196 ? 20.185 -6.939 -16.381 1.00 90.69 196 LEU A O 1
ATOM 1576 N N . ALA A 1 197 ? 21.026 -5.657 -18.032 1.00 87.25 197 ALA A N 1
ATOM 1577 C CA . ALA A 1 197 ? 20.884 -6.655 -19.089 1.00 87.25 197 ALA A CA 1
ATOM 1578 C C . ALA A 1 197 ? 21.746 -7.906 -18.842 1.00 87.25 197 ALA A C 1
ATOM 1580 O O . ALA A 1 197 ? 21.356 -9.001 -19.241 1.00 87.25 197 ALA A O 1
ATOM 1581 N N . ALA A 1 198 ? 22.856 -7.761 -18.110 1.00 88.50 198 ALA A N 1
ATOM 1582 C CA . ALA A 1 198 ? 23.764 -8.851 -17.748 1.00 88.50 198 ALA A CA 1
ATOM 1583 C C . ALA A 1 198 ? 23.176 -9.849 -16.730 1.00 88.50 198 ALA A C 1
ATOM 1585 O O . ALA A 1 198 ? 23.792 -10.867 -16.414 1.00 88.50 198 ALA A O 1
ATOM 1586 N N . HIS A 1 199 ? 21.989 -9.574 -16.182 1.00 90.31 199 HIS A N 1
ATOM 1587 C CA . HIS A 1 199 ? 21.394 -10.383 -15.129 1.00 90.31 199 HIS A CA 1
ATOM 1588 C C . HIS A 1 199 ? 19.936 -10.739 -15.421 1.00 90.31 199 HIS A C 1
ATOM 1590 O O . HIS A 1 199 ? 19.151 -9.975 -15.990 1.00 90.31 199 HIS A O 1
ATOM 1596 N N . ARG A 1 200 ? 19.523 -11.915 -14.940 1.00 93.38 200 ARG A N 1
ATOM 1597 C CA . ARG A 1 200 ? 18.134 -12.381 -15.011 1.00 93.38 200 ARG A CA 1
ATOM 1598 C C . ARG A 1 200 ? 17.301 -11.791 -13.869 1.00 93.38 200 ARG A C 1
ATOM 1600 O O . ARG A 1 200 ? 16.827 -12.506 -12.991 1.00 93.38 200 ARG A O 1
ATOM 1607 N N . TYR A 1 201 ? 17.152 -10.470 -13.876 1.00 95.56 201 TYR A N 1
ATOM 1608 C CA . TYR A 1 201 ? 16.353 -9.756 -12.886 1.00 95.56 201 TYR A CA 1
ATOM 1609 C C . TYR A 1 201 ? 14.850 -10.006 -13.056 1.00 95.56 201 TYR A C 1
ATOM 1611 O O . TYR A 1 201 ? 14.339 -10.028 -14.182 1.00 95.56 201 TYR A O 1
ATOM 1619 N N . PHE A 1 202 ? 14.172 -10.158 -11.920 1.00 96.69 202 PHE A N 1
ATOM 1620 C CA . PHE A 1 202 ? 12.722 -10.165 -11.758 1.00 96.69 202 PHE A CA 1
ATOM 1621 C C . PHE A 1 202 ? 12.306 -8.872 -11.070 1.00 96.69 202 PHE A C 1
ATOM 1623 O O . PHE A 1 202 ? 12.957 -8.455 -10.109 1.00 96.69 202 PHE A O 1
ATOM 1630 N N . TYR A 1 203 ? 11.247 -8.251 -11.578 1.00 97.12 203 TYR A N 1
ATOM 1631 C CA . TYR A 1 203 ? 10.835 -6.901 -11.208 1.00 97.12 203 TYR A CA 1
ATOM 1632 C C . TYR A 1 203 ? 9.487 -6.911 -10.497 1.00 97.12 203 TYR A C 1
ATOM 1634 O O . TYR A 1 203 ? 8.632 -7.741 -10.806 1.00 97.12 203 TYR A O 1
ATOM 1642 N N . TRP A 1 204 ? 9.291 -5.984 -9.566 1.00 97.50 204 TRP A N 1
ATOM 1643 C CA . TRP A 1 204 ? 8.020 -5.763 -8.880 1.00 97.50 204 TRP A CA 1
ATOM 1644 C C . TRP A 1 204 ? 7.887 -4.301 -8.452 1.00 97.50 204 TRP A C 1
ATOM 1646 O O . TRP A 1 204 ? 8.872 -3.560 -8.392 1.00 97.50 204 TRP A O 1
ATOM 1656 N N . VAL A 1 205 ? 6.663 -3.898 -8.126 1.00 97.31 205 VAL A N 1
ATOM 1657 C CA . VAL A 1 205 ? 6.370 -2.584 -7.550 1.00 97.31 205 VAL A CA 1
ATOM 1658 C C . VAL A 1 205 ? 6.108 -2.700 -6.052 1.00 97.31 205 VAL A C 1
ATOM 1660 O O . VAL A 1 205 ? 5.708 -3.749 -5.550 1.00 97.31 205 VAL A O 1
ATOM 1663 N N . ASN A 1 206 ? 6.401 -1.636 -5.316 1.00 95.00 206 ASN A N 1
ATOM 1664 C CA . ASN A 1 206 ? 6.143 -1.501 -3.884 1.00 95.00 206 ASN A CA 1
ATOM 1665 C C . ASN A 1 206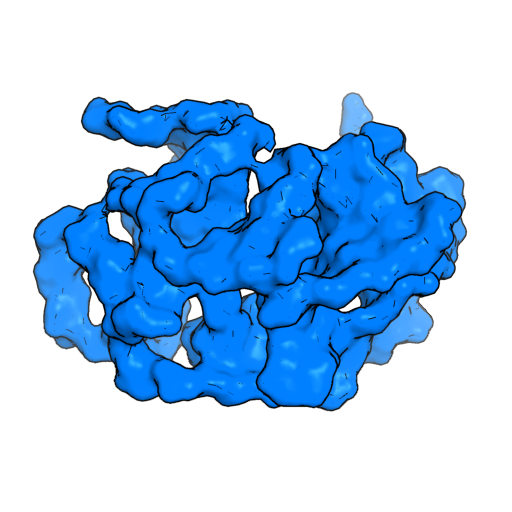 ? 6.080 0.005 -3.542 1.00 95.00 206 ASN A C 1
ATOM 1667 O O . ASN A 1 206 ? 6.532 0.819 -4.344 1.00 95.00 206 ASN A O 1
ATOM 1671 N N . HIS A 1 207 ? 5.602 0.389 -2.357 1.00 94.12 207 HIS A N 1
ATOM 1672 C CA . HIS A 1 207 ? 5.566 1.774 -1.867 1.00 94.12 207 HIS A CA 1
ATOM 1673 C C . HIS A 1 207 ? 4.824 2.746 -2.791 1.00 94.12 207 HIS A C 1
ATOM 1675 O O . HIS A 1 207 ? 5.398 3.746 -3.226 1.00 94.12 207 HIS A O 1
ATOM 1681 N N . LEU A 1 208 ? 3.566 2.441 -3.099 1.00 95.69 208 LEU A N 1
ATOM 1682 C CA . LEU A 1 208 ? 2.684 3.390 -3.774 1.00 95.69 208 LEU A CA 1
ATOM 1683 C C . LEU A 1 208 ? 2.255 4.470 -2.781 1.00 95.69 208 LEU A C 1
ATOM 1685 O O . LEU A 1 208 ? 1.840 4.138 -1.673 1.00 95.69 208 LEU A O 1
ATOM 1689 N N . LYS A 1 209 ? 2.361 5.744 -3.164 1.00 95.06 209 LYS A N 1
ATOM 1690 C CA . LYS A 1 209 ? 1.886 6.868 -2.342 1.00 95.06 209 LYS A CA 1
ATOM 1691 C C . LYS A 1 209 ? 1.348 7.980 -3.219 1.00 95.06 209 LYS A C 1
ATOM 1693 O O . LYS A 1 209 ? 2.041 8.395 -4.149 1.00 95.06 209 LYS A O 1
ATOM 1698 N N . PHE A 1 210 ? 0.174 8.495 -2.890 1.00 96.25 210 PHE A N 1
ATOM 1699 C CA . PHE A 1 210 ? -0.379 9.668 -3.556 1.00 96.25 210 PHE A CA 1
ATOM 1700 C C . PHE A 1 210 ? 0.326 10.957 -3.133 1.00 96.25 210 PHE A C 1
ATOM 1702 O O . PHE A 1 210 ? 0.805 11.072 -2.003 1.00 96.25 210 PHE A O 1
ATOM 1709 N N . SER A 1 211 ? 0.370 11.924 -4.048 1.00 95.50 211 SER A N 1
ATOM 1710 C CA . SER A 1 211 ? 0.579 13.327 -3.704 1.00 95.50 211 SER A CA 1
ATOM 1711 C C . SER A 1 211 ? -0.572 13.826 -2.816 1.00 95.50 211 SER A C 1
ATOM 1713 O O . SER A 1 211 ? -1.658 13.244 -2.852 1.00 95.50 211 SER A O 1
ATOM 1715 N N . PRO A 1 212 ? -0.390 14.908 -2.035 1.00 93.50 212 PRO A N 1
ATOM 1716 C CA . PRO A 1 212 ? -1.440 15.421 -1.151 1.00 93.50 212 PRO A CA 1
ATOM 1717 C C . PRO A 1 212 ? -2.763 15.754 -1.854 1.00 93.50 212 PRO A C 1
ATOM 1719 O O . PRO A 1 212 ? -3.825 15.568 -1.271 1.00 93.50 212 PRO A O 1
ATOM 1722 N N . ASP A 1 213 ? -2.711 16.200 -3.111 1.00 94.69 213 ASP A N 1
ATOM 1723 C CA . ASP A 1 213 ? -3.898 16.466 -3.937 1.00 94.69 213 ASP A CA 1
ATOM 1724 C C . ASP A 1 213 ? -4.415 15.245 -4.719 1.00 94.69 213 ASP A C 1
ATOM 1726 O O . ASP A 1 213 ? -5.384 15.351 -5.465 1.00 94.69 213 ASP A O 1
ATOM 1730 N N . GLY A 1 214 ? -3.753 14.090 -4.602 1.00 95.44 214 GLY A N 1
ATOM 1731 C CA . GLY A 1 214 ? -4.122 12.854 -5.289 1.00 95.44 214 GLY A CA 1
ATOM 1732 C C . GLY A 1 214 ? -3.910 12.851 -6.806 1.00 95.44 214 GLY A C 1
ATOM 1733 O O . GLY A 1 214 ? -4.271 11.870 -7.458 1.00 95.44 214 GLY A O 1
ATOM 1734 N N . THR A 1 215 ? -3.332 13.895 -7.405 1.00 96.19 215 THR A N 1
ATOM 1735 C CA . THR A 1 215 ? -3.157 13.977 -8.869 1.00 96.19 215 THR A CA 1
ATOM 1736 C C . THR A 1 215 ? -1.994 13.125 -9.374 1.00 96.19 215 THR A C 1
ATOM 1738 O O . THR A 1 215 ? -2.000 12.658 -10.519 1.00 96.19 215 THR A O 1
ATOM 1741 N N . ARG A 1 216 ? -1.006 12.873 -8.512 1.00 96.81 216 ARG A N 1
ATOM 1742 C CA . ARG A 1 216 ? 0.213 12.125 -8.817 1.00 96.81 216 ARG A CA 1
ATOM 1743 C C . ARG A 1 216 ? 0.460 11.048 -7.773 1.00 96.81 216 ARG A C 1
ATOM 1745 O O . ARG A 1 216 ? -0.123 11.047 -6.691 1.00 96.81 216 ARG A O 1
ATOM 1752 N N . PHE A 1 217 ? 1.341 10.112 -8.090 1.00 97.12 217 PHE A N 1
ATOM 1753 C CA . PHE A 1 217 ? 1.821 9.120 -7.142 1.00 97.12 217 PHE A CA 1
ATOM 1754 C C . PHE A 1 217 ? 3.319 8.885 -7.288 1.00 97.12 217 PHE A C 1
ATOM 1756 O O . PHE A 1 217 ? 3.911 9.170 -8.325 1.00 97.12 217 PHE A O 1
ATOM 1763 N N . THR A 1 218 ? 3.940 8.346 -6.244 1.00 96.81 218 THR A N 1
ATOM 1764 C CA . THR A 1 218 ? 5.284 7.768 -6.308 1.00 96.81 218 THR A CA 1
ATOM 1765 C C . THR A 1 218 ? 5.213 6.259 -6.133 1.00 96.81 218 THR A C 1
ATOM 1767 O O . THR A 1 218 ? 4.285 5.742 -5.511 1.00 96.81 218 THR A O 1
ATOM 1770 N N . VAL A 1 219 ? 6.185 5.552 -6.703 1.00 96.81 219 VAL A N 1
ATOM 1771 C CA . VAL A 1 219 ? 6.313 4.099 -6.615 1.00 96.81 219 VAL A CA 1
ATOM 1772 C C . VAL A 1 219 ? 7.783 3.693 -6.554 1.00 96.81 219 VAL A C 1
ATOM 1774 O O . VAL A 1 219 ? 8.650 4.291 -7.199 1.00 96.81 219 VAL A O 1
ATOM 1777 N N . LYS A 1 220 ? 8.081 2.632 -5.801 1.00 96.12 220 LYS A N 1
ATOM 1778 C CA . LYS A 1 220 ? 9.362 1.924 -5.880 1.00 96.12 220 LYS A CA 1
ATOM 1779 C C . LYS A 1 220 ? 9.262 0.801 -6.897 1.00 96.12 220 LYS A C 1
ATOM 1781 O O . LYS A 1 220 ? 8.565 -0.186 -6.670 1.00 96.12 220 LYS A O 1
ATOM 1786 N N . TYR A 1 221 ? 10.036 0.918 -7.964 1.00 97.25 221 TYR A N 1
ATOM 1787 C CA . TYR A 1 221 ? 10.249 -0.140 -8.935 1.00 97.25 221 TYR A CA 1
ATOM 1788 C C . TYR A 1 221 ? 11.515 -0.913 -8.573 1.00 97.25 221 TYR A C 1
ATOM 1790 O O . TYR A 1 221 ? 12.627 -0.395 -8.655 1.00 97.25 221 TYR A O 1
ATOM 1798 N N . ARG A 1 222 ? 11.355 -2.138 -8.080 1.00 96.06 222 ARG A N 1
ATOM 1799 C CA . ARG A 1 222 ? 12.439 -2.928 -7.487 1.00 96.06 222 ARG A CA 1
ATOM 1800 C C . ARG A 1 222 ? 12.745 -4.148 -8.336 1.00 96.06 222 ARG A C 1
ATOM 1802 O O . ARG A 1 222 ? 11.904 -4.610 -9.105 1.00 96.06 222 ARG A O 1
ATOM 1809 N N . PHE A 1 223 ? 13.956 -4.668 -8.180 1.00 95.69 223 PHE A N 1
ATOM 1810 C CA . PHE A 1 223 ? 14.396 -5.845 -8.912 1.00 95.69 223 PHE A CA 1
ATOM 1811 C C . PHE A 1 223 ? 15.356 -6.713 -8.106 1.00 95.69 223 PHE A C 1
ATOM 1813 O O . PHE A 1 223 ? 16.008 -6.248 -7.178 1.00 95.69 223 PHE A O 1
ATOM 1820 N N . ARG A 1 224 ? 15.421 -8.006 -8.435 1.00 94.44 224 ARG A N 1
ATOM 1821 C CA . ARG A 1 224 ? 16.357 -8.956 -7.815 1.00 94.44 224 ARG A CA 1
ATOM 1822 C C . ARG A 1 224 ? 16.615 -10.155 -8.711 1.00 94.44 224 ARG A C 1
ATOM 1824 O O . ARG A 1 224 ? 15.802 -10.476 -9.576 1.00 94.44 224 ARG A O 1
ATOM 1831 N N . VAL A 1 225 ? 17.743 -10.819 -8.498 1.00 92.25 225 VAL A N 1
ATOM 1832 C CA . VAL A 1 225 ? 17.953 -12.172 -9.020 1.00 92.25 225 VAL A CA 1
ATOM 1833 C C . VAL A 1 225 ? 17.331 -13.132 -8.011 1.00 92.25 225 VAL A C 1
ATOM 1835 O O . VAL A 1 225 ? 17.566 -12.989 -6.811 1.00 92.25 225 VAL A O 1
ATOM 1838 N N . LEU A 1 226 ? 16.512 -14.077 -8.475 1.00 88.19 226 LEU A N 1
ATOM 1839 C CA . LEU A 1 226 ? 15.941 -15.095 -7.589 1.00 88.19 226 LEU A CA 1
ATOM 1840 C C . LEU A 1 226 ? 17.058 -15.893 -6.904 1.00 88.19 226 LEU A C 1
ATOM 1842 O O . LEU A 1 226 ? 18.145 -16.053 -7.458 1.00 88.19 226 LEU A O 1
ATOM 1846 N N . ASN A 1 227 ? 16.788 -16.372 -5.691 1.00 85.56 227 ASN A N 1
ATOM 1847 C CA . ASN A 1 227 ? 17.737 -17.129 -4.863 1.00 85.56 227 ASN A CA 1
ATOM 1848 C C . ASN A 1 227 ? 19.021 -16.366 -4.486 1.00 85.56 227 ASN A C 1
ATOM 1850 O O . ASN A 1 227 ? 19.991 -16.969 -4.036 1.00 85.56 227 ASN A O 1
ATOM 1854 N N . ARG A 1 228 ? 19.040 -15.037 -4.639 1.00 86.44 228 ARG A N 1
ATOM 1855 C CA . ARG A 1 228 ? 20.087 -14.163 -4.099 1.00 86.44 228 ARG A CA 1
ATOM 1856 C C . ARG A 1 228 ? 19.486 -13.172 -3.113 1.00 86.44 228 ARG A C 1
ATOM 1858 O O . ARG A 1 228 ? 18.330 -12.766 -3.252 1.00 86.44 228 ARG A O 1
ATOM 1865 N N . SER A 1 229 ? 20.291 -12.750 -2.141 1.00 84.62 229 SER A N 1
ATOM 1866 C CA . SER A 1 229 ? 19.915 -11.666 -1.236 1.00 84.62 229 SER A CA 1
ATOM 1867 C C . SER A 1 229 ? 19.653 -10.389 -2.028 1.00 84.62 229 SER A C 1
ATOM 1869 O O . SER A 1 229 ? 20.442 -10.002 -2.895 1.00 84.62 229 SER A O 1
ATOM 1871 N N . TRP A 1 230 ? 18.531 -9.743 -1.726 1.00 85.94 230 TRP A N 1
ATOM 1872 C CA . TRP A 1 230 ? 18.183 -8.450 -2.299 1.00 85.94 230 TRP A CA 1
ATOM 1873 C C . TRP A 1 230 ? 19.011 -7.339 -1.639 1.00 85.94 230 TRP A C 1
ATOM 1875 O O . TRP A 1 230 ? 19.264 -7.392 -0.436 1.00 85.94 230 TRP A O 1
ATOM 1885 N N . ARG A 1 231 ? 19.427 -6.339 -2.424 1.00 84.94 231 ARG A N 1
ATOM 1886 C CA . ARG A 1 231 ? 20.176 -5.165 -1.946 1.00 84.94 231 ARG A CA 1
ATOM 1887 C C . ARG A 1 231 ? 19.396 -3.885 -2.217 1.00 84.94 231 ARG A C 1
ATOM 1889 O O . ARG A 1 231 ? 18.742 -3.775 -3.251 1.00 84.94 231 ARG A O 1
ATOM 1896 N N . GLU A 1 232 ? 19.525 -2.888 -1.346 1.00 78.62 232 GLU A N 1
ATOM 1897 C CA . GLU A 1 232 ? 18.776 -1.628 -1.461 1.00 78.62 232 GLU A CA 1
ATOM 1898 C C . GLU A 1 232 ? 18.999 -0.887 -2.782 1.00 78.62 232 GLU A C 1
ATOM 1900 O O . GLU A 1 232 ? 18.055 -0.313 -3.335 1.00 78.62 232 GLU A O 1
ATOM 1905 N N . GLN A 1 233 ? 20.210 -0.987 -3.342 1.00 83.12 233 GLN A N 1
ATOM 1906 C CA . GLN A 1 233 ? 20.549 -0.376 -4.628 1.00 83.12 233 GLN A CA 1
ATOM 1907 C C . GLN A 1 233 ? 19.769 -0.978 -5.807 1.00 83.12 233 GLN A C 1
ATOM 1909 O O . GLN A 1 233 ? 19.720 -0.387 -6.880 1.00 83.12 233 GLN A O 1
ATOM 1914 N N . GLN A 1 234 ? 19.118 -2.130 -5.626 1.00 91.50 234 GLN A N 1
ATOM 1915 C CA . GLN A 1 234 ? 18.294 -2.768 -6.652 1.00 91.50 234 GLN A CA 1
ATOM 1916 C C . GLN A 1 234 ? 16.870 -2.191 -6.659 1.00 91.50 234 GLN A C 1
ATOM 1918 O O . GLN A 1 234 ? 15.869 -2.899 -6.478 1.00 91.50 234 GLN A O 1
ATOM 1923 N N . SER A 1 235 ? 16.783 -0.867 -6.788 1.00 93.75 235 SER A N 1
ATOM 1924 C CA . SER A 1 235 ? 15.525 -0.133 -6.824 1.00 93.75 235 SER A CA 1
ATOM 1925 C C . SER A 1 235 ? 15.631 1.196 -7.566 1.00 93.75 235 SER A C 1
ATOM 1927 O O . SER A 1 235 ? 16.648 1.883 -7.516 1.00 93.75 235 SER A O 1
ATOM 1929 N N . PHE A 1 236 ? 14.532 1.574 -8.205 1.00 95.44 236 PHE A N 1
ATOM 1930 C CA . PHE A 1 236 ? 14.285 2.888 -8.774 1.00 95.44 236 PHE A CA 1
ATOM 1931 C C . PHE A 1 236 ? 13.057 3.500 -8.106 1.00 95.44 236 PHE A C 1
ATOM 1933 O O . PHE A 1 236 ? 12.123 2.799 -7.712 1.00 95.44 236 PHE A O 1
ATOM 1940 N N . SER A 1 237 ? 13.066 4.817 -7.972 1.00 95.56 237 SER A N 1
ATOM 1941 C CA . SER A 1 237 ? 11.904 5.611 -7.586 1.00 95.56 237 SER A CA 1
ATOM 1942 C C . SER A 1 237 ? 11.358 6.244 -8.844 1.00 95.56 237 SER A C 1
ATOM 1944 O O . SER A 1 237 ? 12.121 6.834 -9.610 1.00 95.56 237 SER A O 1
ATOM 1946 N N . LEU A 1 238 ? 10.056 6.112 -9.040 1.00 96.31 238 LEU A N 1
ATOM 1947 C CA . LEU A 1 238 ? 9.334 6.728 -10.139 1.00 96.31 238 LEU A CA 1
ATOM 1948 C C . LEU A 1 238 ? 8.228 7.611 -9.559 1.00 96.31 238 LEU A C 1
ATOM 1950 O O . LEU A 1 238 ? 7.761 7.379 -8.436 1.00 96.31 238 LEU A O 1
ATOM 1954 N N . THR A 1 239 ? 7.809 8.597 -10.335 1.00 97.06 239 THR A N 1
ATOM 1955 C CA . THR A 1 239 ? 6.554 9.329 -10.136 1.00 97.06 239 THR A CA 1
ATOM 1956 C C . THR A 1 239 ? 5.624 9.032 -11.304 1.00 97.06 239 THR A C 1
ATOM 1958 O O . THR A 1 239 ? 6.091 8.630 -12.367 1.00 97.06 239 THR A O 1
ATOM 1961 N N . GLY A 1 240 ? 4.316 9.175 -11.124 1.00 96.38 240 GLY A N 1
ATOM 1962 C CA . GLY A 1 240 ? 3.347 8.941 -12.188 1.00 96.38 2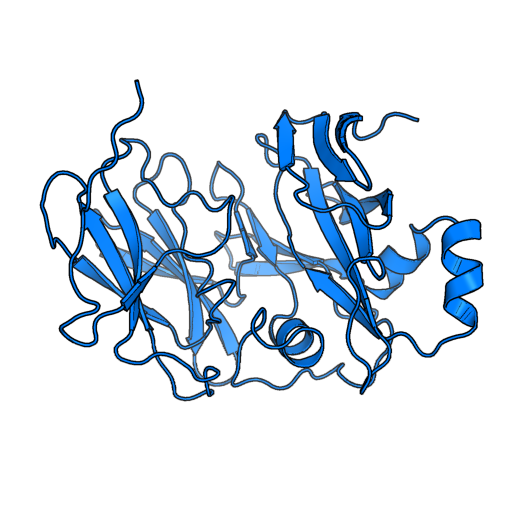40 GLY A CA 1
ATOM 1963 C C . GLY A 1 240 ? 2.056 9.722 -12.002 1.00 96.38 240 GLY A C 1
ATOM 1964 O O . GLY A 1 240 ? 1.709 10.127 -10.894 1.00 96.38 240 GLY A O 1
ATOM 1965 N N . GLU A 1 241 ? 1.353 9.953 -13.103 1.00 96.75 241 GLU A N 1
ATOM 1966 C CA . GLU A 1 241 ? 0.028 10.577 -13.107 1.00 96.75 241 GLU A CA 1
ATOM 1967 C C . GLU A 1 241 ? -1.038 9.574 -12.645 1.00 96.75 241 GLU A C 1
ATOM 1969 O O . GLU A 1 241 ? -1.121 8.472 -13.186 1.00 96.75 241 GLU A O 1
ATOM 1974 N N . ASN A 1 242 ? -1.895 9.950 -11.688 1.00 96.50 242 ASN A N 1
ATOM 1975 C CA . ASN A 1 242 ? -2.936 9.059 -11.157 1.00 96.50 242 ASN A CA 1
ATOM 1976 C C . ASN A 1 242 ? -3.908 8.580 -12.252 1.00 96.50 242 ASN A C 1
ATOM 1978 O O . ASN A 1 242 ? -4.281 7.414 -12.294 1.00 96.50 242 ASN A O 1
ATOM 1982 N N . THR A 1 243 ? -4.312 9.459 -13.168 1.00 94.75 243 THR A N 1
ATOM 1983 C CA . THR A 1 243 ? -5.340 9.153 -14.176 1.00 94.75 2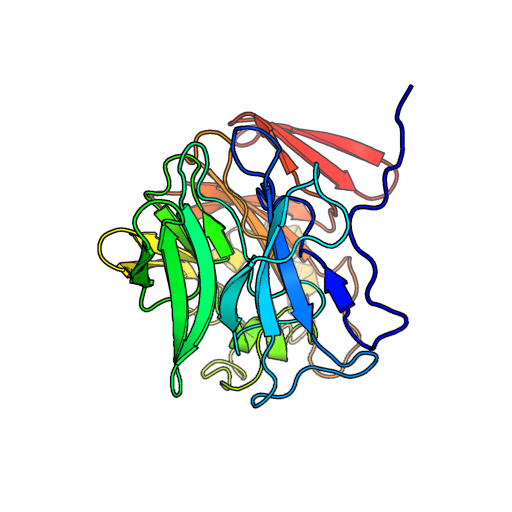43 THR A CA 1
ATOM 1984 C C . THR A 1 243 ? -4.821 8.300 -15.332 1.00 94.75 243 THR A C 1
ATOM 1986 O O . THR A 1 243 ? -5.513 7.380 -15.771 1.00 94.75 243 THR A O 1
ATOM 1989 N N . THR A 1 244 ? -3.622 8.601 -15.836 1.00 94.81 244 THR A N 1
ATOM 1990 C CA . THR A 1 244 ? -3.062 7.959 -17.036 1.00 94.81 244 THR A CA 1
ATOM 1991 C C . THR A 1 244 ? -2.084 6.834 -16.714 1.00 94.81 244 THR A C 1
ATOM 1993 O O . THR A 1 244 ? -1.855 5.983 -17.567 1.00 94.81 244 THR A O 1
ATOM 1996 N N . GLY A 1 245 ? -1.486 6.832 -15.517 1.00 94.69 245 GLY A N 1
ATOM 1997 C CA . GLY A 1 245 ? -0.385 5.939 -15.155 1.00 94.69 245 GLY A CA 1
ATOM 1998 C C . GLY A 1 245 ? 0.933 6.245 -15.859 1.00 94.69 245 GLY A C 1
ATOM 1999 O O . GLY A 1 245 ? 1.883 5.475 -15.732 1.00 94.69 245 GLY A O 1
ATOM 2000 N N . ARG A 1 246 ? 1.034 7.365 -16.589 1.00 96.00 246 ARG A N 1
ATOM 2001 C CA . ARG A 1 246 ? 2.283 7.764 -17.237 1.00 96.00 246 ARG A CA 1
ATOM 2002 C C . ARG A 1 246 ? 3.340 8.052 -16.174 1.00 96.00 246 ARG A C 1
ATOM 2004 O O . ARG A 1 246 ? 3.249 9.048 -15.458 1.00 96.00 246 ARG A O 1
ATOM 2011 N N . CYS A 1 247 ? 4.342 7.182 -16.104 1.00 96.50 247 CYS A N 1
ATOM 2012 C CA . CYS A 1 247 ? 5.421 7.270 -15.130 1.00 96.50 247 CYS A CA 1
ATOM 2013 C C . CYS A 1 247 ? 6.671 7.960 -15.684 1.00 96.50 247 CYS A C 1
ATOM 2015 O O . CYS A 1 247 ? 6.963 7.913 -16.880 1.00 96.50 247 CYS A O 1
ATOM 2017 N N . GLN A 1 248 ? 7.442 8.557 -14.781 1.00 95.00 248 GLN A N 1
ATOM 2018 C CA . GLN A 1 248 ? 8.717 9.209 -15.038 1.00 95.00 248 GLN A CA 1
ATOM 2019 C C . GLN A 1 248 ? 9.766 8.690 -14.054 1.00 95.00 248 GLN A C 1
ATOM 2021 O O . GLN A 1 248 ? 9.479 8.417 -12.885 1.00 95.00 248 GLN A O 1
ATOM 2026 N N . TYR A 1 249 ? 10.998 8.530 -14.537 1.00 94.88 249 TYR A N 1
ATOM 2027 C CA . TYR A 1 249 ? 12.126 8.193 -13.681 1.00 94.88 249 TYR A CA 1
ATOM 2028 C C . TYR A 1 249 ? 12.484 9.379 -12.788 1.00 94.88 249 TYR A C 1
ATOM 2030 O O . TYR A 1 249 ? 12.766 10.460 -13.295 1.00 94.88 249 TYR A O 1
ATOM 2038 N N . LEU A 1 250 ? 12.514 9.150 -11.474 1.00 93.00 250 LEU A N 1
ATOM 2039 C CA . LEU A 1 250 ? 12.955 10.149 -10.507 1.00 93.00 250 LEU A CA 1
ATOM 2040 C C . LEU A 1 250 ? 14.429 9.929 -10.163 1.00 93.00 250 LEU A C 1
ATOM 2042 O O . LEU A 1 250 ? 15.278 10.776 -10.425 1.00 93.00 250 LEU A O 1
ATOM 2046 N N . VAL A 1 251 ? 14.743 8.781 -9.555 1.00 92.31 251 VAL A N 1
ATOM 2047 C CA . VAL A 1 251 ? 16.097 8.491 -9.071 1.00 92.31 251 VAL A CA 1
ATOM 2048 C C . VAL A 1 251 ? 16.284 7.013 -8.716 1.00 92.31 251 VAL A C 1
ATOM 2050 O O . VAL A 1 251 ? 15.340 6.329 -8.316 1.00 92.31 251 VAL A O 1
ATOM 2053 N N . ASP A 1 252 ? 17.513 6.518 -8.786 1.00 91.12 252 ASP A N 1
ATOM 2054 C CA . ASP A 1 252 ? 17.930 5.195 -8.329 1.00 91.12 252 ASP A CA 1
ATOM 2055 C C . ASP A 1 252 ? 18.285 5.165 -6.838 1.00 91.12 252 ASP A C 1
ATOM 2057 O O . ASP A 1 252 ? 18.754 6.147 -6.257 1.00 91.12 252 ASP A O 1
ATOM 2061 N N . ALA A 1 253 ? 18.065 4.002 -6.223 1.00 85.62 253 ALA A N 1
ATOM 2062 C CA . ALA A 1 253 ? 18.520 3.650 -4.878 1.00 85.62 253 ALA A CA 1
ATOM 2063 C C . ALA A 1 253 ? 18.141 4.636 -3.752 1.00 85.62 253 ALA A C 1
ATOM 2065 O O . ALA A 1 253 ? 18.772 4.639 -2.698 1.00 85.62 253 ALA A O 1
ATOM 2066 N N . ALA A 1 254 ? 17.111 5.467 -3.937 1.00 86.38 254 ALA A N 1
ATOM 2067 C CA . ALA A 1 254 ? 16.612 6.306 -2.854 1.00 86.38 254 ALA A CA 1
ATOM 2068 C C . ALA A 1 254 ? 15.866 5.468 -1.808 1.00 86.38 254 ALA A C 1
ATOM 2070 O O . ALA A 1 254 ? 15.186 4.487 -2.131 1.00 86.38 254 ALA A O 1
ATOM 2071 N N . SER A 1 255 ? 15.897 5.912 -0.562 1.00 82.75 255 SER A N 1
ATOM 2072 C CA . SER A 1 255 ? 15.013 5.467 0.510 1.00 82.75 255 SER A CA 1
ATOM 2073 C C . SER A 1 255 ? 14.107 6.632 0.941 1.00 82.75 255 SER A C 1
ATOM 2075 O O . SER A 1 255 ? 14.305 7.768 0.514 1.00 82.75 255 SER A O 1
ATOM 2077 N N . HIS A 1 256 ? 13.048 6.338 1.703 1.00 84.75 256 HIS A N 1
ATOM 2078 C CA . HIS A 1 256 ? 12.185 7.353 2.331 1.00 84.75 256 HIS A CA 1
ATOM 2079 C C . HIS A 1 256 ? 11.672 8.457 1.386 1.00 84.75 256 HIS A C 1
ATOM 2081 O O . HIS A 1 256 ? 11.772 9.640 1.684 1.00 84.75 256 HIS A O 1
ATOM 2087 N N . VAL A 1 257 ? 11.121 8.065 0.233 1.00 89.88 257 VAL A N 1
ATOM 2088 C CA . VAL A 1 257 ? 10.504 9.018 -0.705 1.00 89.88 257 VAL A CA 1
ATOM 2089 C C . VAL A 1 257 ? 9.137 9.425 -0.161 1.00 89.88 257 VAL A C 1
ATOM 2091 O O . VAL A 1 257 ? 8.285 8.561 0.079 1.00 89.88 257 VAL A O 1
ATOM 2094 N N . LEU A 1 258 ? 8.945 10.721 0.056 1.00 91.62 258 LEU A N 1
ATOM 2095 C CA . LEU A 1 258 ? 7.739 11.311 0.630 1.00 91.62 258 LEU A CA 1
ATOM 2096 C C . LEU A 1 258 ? 7.394 12.593 -0.119 1.00 91.62 258 LEU A C 1
ATOM 2098 O O . LEU A 1 258 ? 8.272 13.388 -0.447 1.00 91.62 258 LEU A O 1
ATOM 2102 N N . TRP A 1 259 ? 6.110 12.811 -0.368 1.00 93.75 259 TRP A N 1
ATOM 2103 C CA . TRP A 1 259 ? 5.643 14.067 -0.933 1.00 93.75 259 TRP A CA 1
ATOM 2104 C C . TRP A 1 259 ? 5.720 15.177 0.113 1.00 93.75 259 TRP A C 1
ATOM 2106 O O . TRP A 1 259 ? 5.228 15.023 1.227 1.00 93.75 259 TRP A O 1
ATOM 2116 N N . LYS A 1 260 ? 6.324 16.307 -0.258 1.00 93.69 260 LYS A N 1
ATOM 2117 C CA . LYS A 1 260 ? 6.235 17.559 0.505 1.00 93.69 260 LYS A CA 1
ATOM 2118 C C . LYS A 1 260 ? 4.921 18.273 0.201 1.00 93.69 260 LYS A C 1
ATOM 2120 O O . LYS A 1 260 ? 4.263 18.795 1.091 1.00 93.69 260 LYS A O 1
ATOM 2125 N N . ASN A 1 261 ? 4.607 18.349 -1.086 1.00 93.31 261 ASN A N 1
ATOM 2126 C CA . ASN A 1 261 ? 3.427 18.968 -1.677 1.00 93.31 261 ASN A CA 1
ATOM 2127 C C . ASN A 1 261 ? 3.172 18.288 -3.035 1.00 93.31 261 ASN A C 1
ATOM 2129 O O . ASN A 1 261 ? 3.849 17.319 -3.369 1.00 93.31 261 ASN A O 1
ATOM 2133 N N . SER A 1 262 ? 2.224 18.778 -3.829 1.00 92.94 262 SER A N 1
ATOM 2134 C CA . SER A 1 262 ? 1.835 18.147 -5.097 1.00 92.94 262 SER A CA 1
ATOM 2135 C C . SER A 1 262 ? 2.877 18.172 -6.218 1.00 92.94 262 SER A C 1
ATOM 2137 O O . SER A 1 262 ? 2.675 17.541 -7.252 1.00 92.94 262 SER A O 1
ATOM 2139 N N . SER A 1 263 ? 3.980 18.901 -6.050 1.00 91.81 263 SER A N 1
ATOM 2140 C CA . SER A 1 263 ? 5.012 19.044 -7.080 1.00 91.81 263 SER A CA 1
ATOM 2141 C C . SER A 1 263 ? 6.425 18.770 -6.567 1.00 91.81 263 SER A C 1
ATOM 2143 O O . SER A 1 263 ? 7.368 18.775 -7.351 1.00 91.81 263 SER A O 1
ATOM 2145 N N . GLN A 1 264 ? 6.596 18.504 -5.271 1.00 94.50 264 GLN A N 1
ATOM 2146 C CA . GLN A 1 264 ? 7.900 18.318 -4.646 1.00 94.50 264 GLN A CA 1
ATOM 2147 C C . GLN A 1 264 ? 7.940 17.082 -3.756 1.00 94.50 264 GLN A C 1
ATOM 2149 O O . GLN A 1 264 ? 7.018 16.824 -2.977 1.00 94.50 264 GLN A O 1
ATOM 2154 N N . LEU A 1 265 ? 9.059 16.363 -3.811 1.00 94.00 265 LEU A N 1
ATOM 2155 C CA . LEU A 1 265 ? 9.332 15.197 -2.980 1.00 94.00 265 LEU A CA 1
ATOM 2156 C C . LEU A 1 265 ? 10.605 15.396 -2.174 1.00 94.00 265 LEU A C 1
ATOM 2158 O O . LEU A 1 265 ? 11.599 15.920 -2.668 1.00 94.00 265 LEU A O 1
ATOM 2162 N N . TYR A 1 266 ? 10.591 14.893 -0.953 1.00 92.88 266 TYR A N 1
ATOM 2163 C CA . TYR A 1 266 ? 11.798 14.647 -0.197 1.00 92.88 266 TYR A CA 1
ATOM 2164 C C . TYR A 1 266 ? 12.220 13.193 -0.344 1.00 92.88 266 TYR A C 1
ATOM 2166 O O . TYR A 1 266 ? 11.377 12.292 -0.363 1.00 92.88 266 TYR A O 1
ATOM 2174 N N . LEU A 1 267 ? 13.523 12.954 -0.425 1.00 91.50 267 LEU A N 1
ATOM 2175 C CA . LEU A 1 267 ? 14.067 11.605 -0.407 1.00 91.50 267 LEU A CA 1
ATOM 2176 C C . LEU A 1 267 ? 15.436 11.555 0.254 1.00 91.50 267 LEU A C 1
ATOM 2178 O O . LEU A 1 267 ? 16.193 12.525 0.232 1.00 91.50 267 LEU A O 1
ATOM 2182 N N . TRP A 1 268 ? 15.757 10.393 0.814 1.00 89.06 268 TRP A N 1
ATOM 2183 C CA . TRP A 1 268 ? 17.101 10.083 1.276 1.00 89.06 268 TRP A CA 1
ATOM 2184 C C . TRP A 1 268 ? 17.844 9.319 0.186 1.00 89.06 268 TRP A C 1
ATOM 2186 O O . TRP A 1 268 ? 17.334 8.328 -0.348 1.00 89.06 268 TRP A O 1
ATOM 2196 N N . ARG A 1 269 ? 19.061 9.740 -0.150 1.00 85.81 269 ARG A N 1
ATOM 2197 C CA . ARG A 1 269 ? 19.904 9.020 -1.110 1.00 85.81 269 ARG A CA 1
ATOM 2198 C C . ARG A 1 269 ? 21.364 9.196 -0.744 1.00 85.81 269 ARG A C 1
ATOM 2200 O O . ARG A 1 269 ? 21.797 10.310 -0.513 1.00 85.81 269 ARG A O 1
ATOM 2207 N N . LYS A 1 270 ? 22.124 8.098 -0.757 1.00 81.50 270 LYS A N 1
ATOM 2208 C CA . LYS A 1 270 ? 23.542 8.084 -0.370 1.00 81.50 270 LYS A CA 1
ATOM 2209 C C . LYS A 1 270 ? 23.729 8.675 1.037 1.00 81.50 270 LYS A C 1
ATOM 2211 O O . LYS A 1 270 ? 23.404 8.006 2.013 1.00 81.50 270 LYS A O 1
ATOM 2216 N N . ASP A 1 271 ? 24.217 9.899 1.111 1.00 84.44 271 ASP A N 1
ATOM 2217 C CA . ASP A 1 271 ? 24.719 10.599 2.285 1.00 84.44 271 ASP A CA 1
ATOM 2218 C C . ASP A 1 271 ? 23.808 11.735 2.767 1.00 84.44 271 ASP A C 1
ATOM 2220 O O . ASP A 1 271 ? 24.129 12.380 3.762 1.00 84.44 271 ASP A O 1
ATOM 2224 N N . GLY A 1 272 ? 22.667 11.978 2.111 1.00 88.38 272 GLY A N 1
ATOM 2225 C CA . GLY A 1 272 ? 21.849 13.134 2.459 1.00 88.38 272 GLY A CA 1
ATOM 2226 C C . GLY A 1 272 ? 20.363 13.050 2.149 1.00 88.38 272 GLY A C 1
ATOM 2227 O O . GLY A 1 272 ? 19.852 12.145 1.477 1.00 88.38 272 GLY A O 1
ATOM 2228 N N . PHE A 1 273 ? 19.682 14.069 2.665 1.00 91.31 273 PHE A N 1
ATOM 2229 C CA . PHE A 1 273 ? 18.293 14.393 2.397 1.00 91.31 273 PHE A CA 1
ATOM 2230 C C . PHE A 1 273 ? 18.214 15.425 1.273 1.00 91.31 273 PHE A C 1
ATOM 2232 O O . PHE A 1 273 ? 18.887 16.454 1.316 1.00 91.31 273 PHE A O 1
ATOM 2239 N N . TYR A 1 274 ? 17.369 15.163 0.283 1.00 91.06 274 TYR A N 1
ATOM 2240 C CA . TYR A 1 274 ? 17.266 15.974 -0.924 1.00 91.06 274 TYR A CA 1
ATOM 2241 C C . TYR A 1 274 ? 15.816 16.334 -1.218 1.00 91.06 274 TYR A C 1
ATOM 2243 O O . TYR A 1 274 ? 14.910 15.520 -1.032 1.00 91.06 274 TYR A O 1
ATOM 2251 N N . LEU A 1 275 ? 15.622 17.543 -1.739 1.00 92.50 275 LEU A N 1
ATOM 2252 C CA . LEU A 1 275 ? 14.362 18.015 -2.298 1.00 92.50 275 LEU A CA 1
ATOM 2253 C C . LEU A 1 275 ? 14.406 17.860 -3.821 1.00 92.50 275 LEU A C 1
ATOM 2255 O O . LEU A 1 275 ? 15.320 18.361 -4.470 1.00 92.50 275 LEU A O 1
ATOM 2259 N N . TYR A 1 276 ? 13.411 17.183 -4.377 1.00 90.75 276 TYR A N 1
ATOM 2260 C CA . TYR A 1 276 ? 13.239 16.964 -5.807 1.00 90.75 276 TYR A CA 1
ATOM 2261 C C . TYR A 1 276 ? 11.963 17.637 -6.295 1.00 90.75 276 TYR A C 1
ATOM 2263 O O . TYR A 1 276 ? 10.932 17.579 -5.624 1.00 90.75 276 TYR A O 1
ATOM 2271 N N . GLN A 1 277 ? 12.033 18.232 -7.482 1.00 91.62 277 GLN A N 1
ATOM 2272 C CA . GLN A 1 277 ? 10.874 18.737 -8.204 1.00 91.62 277 GLN A CA 1
ATOM 2273 C C . GLN A 1 277 ? 10.345 17.630 -9.119 1.00 91.62 277 GLN A C 1
ATOM 2275 O O . GLN A 1 277 ? 11.084 17.094 -9.941 1.00 91.62 277 GLN A O 1
ATOM 2280 N N . ASP A 1 278 ? 9.070 17.285 -8.986 1.00 87.88 278 ASP A N 1
ATOM 2281 C CA . ASP A 1 278 ? 8.416 16.356 -9.897 1.00 87.88 278 ASP A CA 1
ATOM 2282 C C . ASP A 1 278 ? 8.024 17.061 -11.198 1.00 87.88 278 ASP A C 1
ATOM 2284 O O . ASP A 1 278 ? 7.518 18.185 -11.181 1.00 87.88 278 ASP A O 1
ATOM 2288 N N . GLY A 1 279 ? 8.273 16.408 -12.333 1.00 71.75 279 GLY A N 1
ATOM 2289 C CA . GLY A 1 279 ? 8.067 16.983 -13.665 1.00 71.75 279 GLY A CA 1
ATOM 2290 C C . GLY A 1 279 ? 9.068 18.077 -14.066 1.00 71.75 279 GLY A C 1
ATOM 2291 O O . GLY A 1 279 ? 8.941 18.626 -15.159 1.00 71.75 279 GLY A O 1
ATOM 2292 N N . GLY A 1 280 ? 10.060 18.389 -13.223 1.00 55.53 280 GLY A N 1
ATOM 2293 C CA . GLY A 1 280 ? 11.186 19.255 -13.574 1.00 55.53 280 GLY A CA 1
ATOM 2294 C C . GLY A 1 280 ? 12.289 18.456 -14.269 1.00 55.53 280 GLY A C 1
ATOM 2295 O O . GLY A 1 280 ? 12.687 17.404 -13.772 1.00 55.53 280 GLY A O 1
ATOM 2296 N N . ARG A 1 281 ? 12.755 18.940 -15.425 1.00 39.62 281 ARG A N 1
ATOM 2297 C CA . ARG A 1 281 ? 14.052 18.533 -15.985 1.00 39.62 281 ARG A CA 1
ATOM 2298 C C . ARG A 1 281 ? 15.188 19.092 -15.141 1.00 39.62 281 ARG A C 1
ATOM 2300 O O . ARG A 1 281 ? 15.022 20.230 -14.649 1.00 39.62 281 ARG A O 1
#

Sequence (281 aa):
MWSIKKITHGTEQNQYHWHSYYDLPVFNAASQLVVAQRVNFANRRPVPEDKIEIGIIDVRQMDSWEKIGESRAWSWQQGAMAQWVANTNTIIWNDRVDNQFIARRHNIVTGQQTIIPYPIYAVTADGSVGLSLNFSRLNGMRPGYGYAGISDASALQRRPADDGIWRVDLSTGVAKLIASIADLYTTIPLWQRLPLAAHRYFYWVNHLKFSPDGTRFTVKYRFRVLNRSWREQQSFSLTGENTTGRCQYLVDAASHVLWKNSSQLYLWRKDGFYLYQDGGR

Organism: NCBI:txid1798550

Solvent-accessible surface area (backbone atoms only — not comparable to full-atom values): 15332 Å² total; per-residue (Å²): 135,90,82,88,77,88,42,65,80,28,70,93,73,48,36,45,74,48,74,39,66,96,80,56,46,32,47,40,80,82,69,44,41,32,48,35,35,38,33,68,77,78,98,67,82,77,51,47,86,47,65,34,37,32,28,38,29,42,69,89,41,73,61,43,73,48,78,79,47,68,26,33,27,36,23,87,52,33,35,31,48,54,23,42,33,52,87,48,64,32,36,35,30,19,22,49,58,89,90,40,58,20,19,41,38,37,29,77,83,80,67,50,71,48,80,29,82,41,44,50,66,28,65,26,52,85,49,54,40,27,35,25,61,61,40,29,47,29,22,76,76,42,72,52,56,16,28,46,72,51,80,42,93,58,69,88,47,39,53,39,74,91,44,38,39,28,40,27,37,62,85,80,35,54,70,41,84,40,34,24,42,38,56,58,58,67,46,47,56,66,82,72,47,59,74,50,70,84,50,79,53,36,57,51,70,47,72,59,40,58,23,74,78,37,61,32,31,36,34,34,46,32,46,36,48,82,99,52,88,78,55,76,70,42,29,34,36,32,38,28,35,58,89,67,29,59,58,42,67,69,47,68,38,58,44,76,77,42,65,77,42,77,51,33,34,36,31,34,46,97,90,47,82,45,82,43,61,60,94,59,130

pLDDT: mean 93.55, std 6.32, range [39.62, 98.69]

Foldseek 3Di:
DDDDDAQEDPVVVLKDKDAADDDFAQAAPVSFKGWIKIDRDDDDWQAQPDKIFIWITGSVHRRDTDTLGMASWQFPHCGQVWHDLHPAQKIKGWHDDDQFIWMWIARPVVRDIDIQRHRFNEAANNRQKGKDFPLQCCCQFPNRRGGHDYHDPCNVPQWDPPTAIWMAGRVPSDIDDQAGSNRVLVQDDPVVVVVVVVASKHWTKDDWYAFNRRQKIKIKIFIDHPPDDGDLQRIWIWMAGSPRRDIHTDGTSWDDWDHPHNFWIWIHDDPDIDIDGHPDD